Protein AF-A0A1V5R911-F1 (afdb_monomer)

pLDDT: mean 70.66, std 22.33, range [28.77, 96.25]

Secondary structure (DSSP, 8-state):
----HHHHHHHHHHHHHHTS-EEEE---------GGG--HHHHHHHHHHHHHTT--SSS------SSSS-----SSSHHHHHHHHHHHHHHHHHTT-SSSSSPPEEEEHHHHHHHS-PPPTTT---TTS-PPPP--PPPPTT---------TTTT---------SSSS--------PPPPPPP--------------------PPP------

Solvent-accessible surface area (backbone atoms only — not comparable to full-atom values): 15111 Å² total; per-residue (Å²): 132,94,63,55,74,68,58,47,53,48,53,51,54,51,51,61,47,67,75,41,67,68,42,87,39,77,92,83,86,83,92,84,68,60,82,90,77,57,58,62,65,64,58,52,51,52,51,52,54,60,46,47,72,63,45,47,94,86,59,72,60,67,72,86,64,77,79,76,73,49,63,78,62,77,90,71,67,36,66,60,54,28,49,53,45,49,50,53,50,51,51,39,56,76,66,65,45,71,76,61,74,64,81,60,44,80,38,32,60,65,61,46,45,68,75,65,57,83,76,63,72,89,77,65,82,59,92,88,58,88,74,80,83,78,82,79,72,73,78,66,87,84,62,83,80,75,78,72,76,76,67,86,70,82,80,77,82,78,91,80,87,84,84,85,89,80,82,83,87,79,89,80,92,74,94,78,84,81,86,78,86,79,88,80,84,87,83,86,89,83,86,81,85,82,89,78,83,87,80,85,87,86,81,84,82,84,93,81,77,87,90,129

Sequence (212 aa):
MNLKPREKKQVEAIQEKVSKQVFETKIRFVYVSKKEVMNKPKATWGFIGFMKQFLDVDLNGLKPDMKVTITTAHYLLVDWRKSERKTKLMYAYKGRSGTRGRKRFMLNTEELATLWHVPIEAVVRTPLIQKSPGRKSEPPMSLPLTEEVIDEGLFGATSERGEDIFSNIADENGTSEQPAVADIQDSASQAIDFDLKDEKKKGEPPANLPFI

Mean predicted aligned error: 18.81 Å

Structure (mmCIF, N/CA/C/O backbone):
data_AF-A0A1V5R911-F1
#
_entry.id   AF-A0A1V5R911-F1
#
loop_
_atom_site.group_PDB
_atom_site.id
_atom_site.type_symbol
_atom_site.label_atom_id
_atom_site.label_alt_id
_atom_site.label_comp_id
_atom_site.label_asym_id
_atom_site.label_entity_id
_atom_site.label_seq_id
_atom_site.pdbx_PDB_ins_code
_atom_site.Cartn_x
_atom_site.Cartn_y
_atom_site.Cartn_z
_atom_site.occupancy
_atom_site.B_iso_or_equiv
_atom_site.auth_seq_id
_atom_site.auth_comp_id
_atom_site.auth_asym_id
_atom_site.auth_atom_id
_atom_site.pdbx_PDB_model_num
ATOM 1 N N . MET A 1 1 ? -13.934 6.521 33.552 1.00 54.47 1 MET A N 1
ATOM 2 C CA . MET A 1 1 ? -12.717 7.114 32.951 1.00 54.47 1 MET A CA 1
ATOM 3 C C . MET A 1 1 ? -13.138 8.304 32.100 1.00 54.47 1 MET A C 1
ATOM 5 O O . MET A 1 1 ? -13.945 8.108 31.202 1.00 54.47 1 MET A O 1
ATOM 9 N N . ASN A 1 2 ? -12.643 9.514 32.382 1.00 81.81 2 ASN A N 1
ATOM 10 C CA . ASN A 1 2 ? -12.873 10.688 31.529 1.00 81.81 2 ASN A CA 1
ATOM 11 C C . ASN A 1 2 ? -11.842 10.690 30.394 1.00 81.81 2 ASN A C 1
ATOM 13 O O . ASN A 1 2 ? -10.757 11.245 30.540 1.00 81.81 2 ASN A O 1
ATOM 17 N N . LEU A 1 3 ? -12.162 10.004 29.298 1.00 88.62 3 LEU A N 1
ATOM 18 C CA . LEU A 1 3 ? -11.358 10.020 28.074 1.00 88.62 3 LEU A CA 1
ATOM 19 C C . LEU A 1 3 ? -11.728 11.240 27.229 1.00 88.62 3 LEU A C 1
ATOM 21 O O . LEU A 1 3 ? -12.899 11.630 27.181 1.00 88.62 3 LEU A O 1
ATOM 25 N N . LYS A 1 4 ? -10.755 11.816 26.516 1.00 92.94 4 LYS A N 1
ATOM 26 C CA . LYS A 1 4 ? -11.067 12.842 25.509 1.00 92.94 4 LYS A CA 1
ATOM 27 C C . LYS A 1 4 ? -11.942 12.221 24.409 1.00 92.94 4 LYS A C 1
ATOM 29 O O . LYS A 1 4 ? -11.750 11.046 24.090 1.00 92.94 4 LYS A O 1
ATOM 34 N N . PRO A 1 5 ? -12.836 12.988 23.756 1.00 92.38 5 PRO A N 1
ATOM 35 C CA . PRO A 1 5 ? -13.700 12.454 22.697 1.00 92.38 5 PRO A CA 1
ATOM 36 C C . PRO A 1 5 ? -12.934 11.697 21.600 1.00 92.38 5 PRO A C 1
ATOM 38 O O . PRO A 1 5 ? -13.369 10.643 21.146 1.00 92.38 5 PRO A O 1
ATOM 41 N N . ARG A 1 6 ? -11.740 12.188 21.238 1.00 91.06 6 ARG A N 1
ATOM 42 C CA . ARG A 1 6 ? -10.844 11.550 20.262 1.00 91.06 6 ARG A CA 1
ATOM 43 C C . ARG A 1 6 ? -10.334 10.183 20.721 1.00 91.06 6 ARG A C 1
ATOM 45 O O . ARG A 1 6 ? -10.369 9.224 19.960 1.00 91.06 6 ARG A O 1
ATOM 52 N N . GLU A 1 7 ? -9.877 10.095 21.965 1.00 92.44 7 GLU A N 1
ATOM 53 C CA . GLU A 1 7 ? -9.353 8.855 22.548 1.00 92.44 7 GLU A CA 1
ATOM 54 C C . GLU A 1 7 ? -10.472 7.821 22.699 1.00 92.44 7 GLU A C 1
ATOM 56 O O . GLU A 1 7 ? -10.265 6.648 22.404 1.00 92.44 7 GLU A O 1
ATOM 61 N N . LYS A 1 8 ? -11.683 8.260 23.069 1.00 93.88 8 LYS A N 1
ATOM 62 C CA . LYS A 1 8 ? -12.865 7.392 23.128 1.00 93.88 8 LYS A CA 1
ATOM 63 C C . LYS A 1 8 ? -13.154 6.746 21.767 1.00 93.88 8 LYS A C 1
ATOM 65 O O . LYS A 1 8 ? -13.257 5.526 21.699 1.00 93.88 8 LYS A O 1
ATOM 70 N N . LYS A 1 9 ? -13.196 7.546 20.693 1.00 92.12 9 LYS A N 1
ATOM 71 C CA . LYS A 1 9 ? -13.421 7.056 19.321 1.00 92.12 9 LYS A CA 1
ATOM 72 C C . LYS A 1 9 ? -12.332 6.076 18.866 1.00 92.12 9 LYS A C 1
ATOM 74 O O . LYS A 1 9 ? -12.628 5.079 18.217 1.00 92.12 9 LYS A O 1
ATOM 79 N N . GLN A 1 10 ? -11.071 6.333 19.223 1.00 93.94 10 GLN A N 1
ATOM 80 C CA . GLN A 1 10 ? -9.965 5.423 18.906 1.00 93.94 10 GLN A CA 1
ATOM 81 C C . GLN A 1 10 ? -10.101 4.078 19.627 1.00 93.94 10 GLN A C 1
ATOM 83 O O . GLN A 1 10 ? -9.892 3.035 19.014 1.00 93.94 10 GLN A O 1
ATOM 88 N N . VAL A 1 11 ? -10.459 4.091 20.914 1.00 94.25 11 VAL A N 1
ATOM 89 C CA . VAL A 1 11 ? -10.650 2.863 21.700 1.00 94.25 11 VAL A CA 1
ATOM 90 C C . VAL A 1 11 ? -11.823 2.045 21.161 1.00 94.25 11 VAL A C 1
ATOM 92 O O . VAL A 1 11 ? -11.683 0.835 21.000 1.00 94.25 11 VAL A O 1
ATOM 95 N N . GLU A 1 12 ? -12.934 2.697 20.826 1.00 94.12 12 GLU A N 1
ATOM 96 C CA . GLU A 1 12 ? -14.109 2.065 20.217 1.00 94.12 12 GLU A CA 1
ATOM 97 C C . GLU A 1 12 ? -13.759 1.396 18.878 1.00 94.12 12 GLU A C 1
ATOM 99 O O . GLU A 1 12 ? -13.973 0.197 18.711 1.00 94.12 12 GLU A O 1
ATOM 104 N N . ALA A 1 13 ? -13.074 2.109 17.977 1.00 93.06 13 ALA A N 1
ATOM 105 C CA . ALA A 1 13 ? -12.636 1.553 16.694 1.00 93.06 13 ALA A CA 1
ATOM 106 C C . ALA A 1 13 ? -11.659 0.369 16.851 1.00 93.06 13 ALA A C 1
ATOM 108 O O . ALA A 1 13 ? -11.691 -0.589 16.075 1.00 93.06 13 ALA A O 1
ATOM 109 N N . ILE A 1 14 ? -10.779 0.402 17.861 1.00 93.56 14 ILE A N 1
ATOM 110 C CA . ILE A 1 14 ? -9.885 -0.725 18.167 1.00 93.56 14 ILE A CA 1
ATOM 111 C C . ILE A 1 14 ? -10.693 -1.929 18.661 1.00 93.56 14 ILE A C 1
ATOM 113 O O . ILE A 1 14 ? -10.424 -3.050 18.225 1.00 93.56 14 ILE A O 1
ATOM 117 N N . GLN A 1 15 ? -11.683 -1.719 19.533 1.00 94.69 15 GLN A N 1
ATOM 118 C CA . GLN A 1 15 ? -12.552 -2.790 20.027 1.00 94.69 15 GLN A CA 1
ATOM 119 C C . GLN A 1 15 ? -13.342 -3.442 18.886 1.00 94.69 15 GLN A C 1
ATOM 121 O O . GLN A 1 15 ? -13.340 -4.669 18.772 1.00 94.69 15 GLN A O 1
ATOM 126 N N . GLU A 1 16 ? -13.922 -2.647 17.987 1.00 93.38 16 GLU A N 1
ATOM 127 C CA . GLU A 1 16 ? -14.625 -3.148 16.798 1.00 93.38 16 GLU A CA 1
ATOM 128 C C . GLU A 1 16 ? -13.710 -3.884 15.814 1.00 93.38 16 GLU A C 1
ATOM 130 O O . GLU A 1 16 ? -14.135 -4.812 15.123 1.00 93.38 16 GLU A O 1
ATOM 135 N N . LYS A 1 17 ? -12.441 -3.478 15.715 1.00 92.94 17 LYS A N 1
ATOM 136 C CA . LYS A 1 17 ? -11.470 -4.174 14.869 1.00 92.94 17 LYS A CA 1
ATOM 137 C C . LYS A 1 17 ? -11.106 -5.543 15.438 1.00 92.94 17 LYS A C 1
ATOM 139 O O . LYS A 1 17 ? -10.984 -6.495 14.669 1.00 92.94 17 LYS A O 1
ATOM 144 N N . VAL A 1 18 ? -10.905 -5.627 16.754 1.00 94.00 18 VAL A N 1
ATOM 145 C CA . VAL A 1 18 ? -10.500 -6.859 17.452 1.00 94.00 18 VAL A CA 1
ATOM 146 C C . VAL A 1 18 ? -11.654 -7.859 17.562 1.00 94.00 18 VAL A C 1
ATOM 148 O O . VAL A 1 18 ? -11.398 -9.060 17.584 1.00 94.00 18 VAL A O 1
ATOM 151 N N . SER A 1 19 ? -12.910 -7.400 17.585 1.00 96.25 19 SER A N 1
ATOM 152 C CA . SER A 1 19 ? -14.083 -8.285 17.650 1.00 96.25 19 SER A CA 1
ATOM 153 C C . SER A 1 19 ? -14.326 -9.096 16.370 1.00 96.25 19 SER A C 1
ATOM 155 O O . SER A 1 19 ? -15.041 -10.096 16.401 1.00 96.25 19 SER A O 1
ATOM 157 N N . LYS A 1 20 ? -13.730 -8.689 15.243 1.00 94.75 20 LYS A N 1
ATOM 158 C CA . LYS A 1 20 ? -13.890 -9.326 13.928 1.00 94.75 20 LYS A CA 1
ATOM 159 C C . LYS A 1 20 ? -12.742 -10.291 13.638 1.00 94.75 20 LYS A C 1
ATOM 161 O O . LYS A 1 20 ? -11.634 -10.134 14.140 1.00 94.75 20 LYS A O 1
ATOM 166 N N . GLN A 1 21 ? -12.978 -11.256 12.748 1.00 94.94 21 GLN A N 1
ATOM 167 C CA . GLN A 1 21 ? -11.934 -12.188 12.320 1.00 94.94 21 GLN A CA 1
ATOM 168 C C . GLN A 1 21 ? -10.787 -11.443 11.623 1.00 94.94 21 GLN A C 1
ATOM 170 O O . GLN A 1 21 ? -11.007 -10.668 10.682 1.00 94.94 21 GLN A O 1
ATOM 175 N N . VAL A 1 22 ? -9.564 -11.717 12.083 1.00 94.38 22 VAL A N 1
ATOM 176 C CA . VAL A 1 22 ? -8.326 -11.090 11.614 1.00 94.38 22 VAL A CA 1
ATOM 177 C C . VAL A 1 22 ? -7.494 -12.076 10.799 1.00 94.38 22 VAL A C 1
ATOM 179 O O . VAL A 1 22 ? -7.276 -13.216 11.203 1.00 94.38 22 VAL A O 1
ATOM 182 N N . PHE A 1 23 ? -6.953 -11.602 9.678 1.00 93.00 23 PHE A N 1
ATOM 183 C CA . PHE A 1 23 ? -6.074 -12.361 8.798 1.00 93.00 23 PHE A CA 1
ATOM 184 C C . PHE A 1 23 ? -4.675 -11.749 8.725 1.00 93.00 23 PHE A C 1
ATOM 186 O O . PHE A 1 23 ? -4.490 -10.531 8.613 1.00 93.00 23 PHE A O 1
ATOM 193 N N . GLU A 1 24 ? -3.663 -12.617 8.721 1.00 93.25 24 GLU A N 1
ATOM 194 C CA . GLU A 1 24 ? -2.273 -12.219 8.525 1.00 93.25 24 GLU A CA 1
ATOM 195 C C . GLU A 1 24 ? -2.016 -11.904 7.038 1.00 93.25 24 GLU A C 1
ATOM 197 O O . GLU A 1 24 ? -1.843 -12.791 6.200 1.00 93.25 24 GLU A O 1
ATOM 202 N N . THR A 1 25 ? -1.965 -10.615 6.702 1.00 90.88 25 THR A N 1
ATOM 203 C CA . THR A 1 25 ? -1.962 -10.122 5.320 1.00 90.88 25 THR A CA 1
ATOM 204 C C . THR A 1 25 ? -0.646 -9.431 4.947 1.00 90.88 25 THR A C 1
ATOM 206 O O . THR A 1 25 ? 0.071 -8.858 5.772 1.00 90.88 25 THR A O 1
ATOM 209 N N . LYS A 1 26 ? -0.288 -9.494 3.659 1.00 90.62 26 LYS A N 1
ATOM 210 C CA . LYS A 1 26 ? 0.833 -8.750 3.067 1.00 90.62 26 LYS A CA 1
ATOM 211 C C . LYS A 1 26 ? 0.470 -8.274 1.668 1.00 90.62 26 LYS A C 1
ATOM 213 O O . LYS A 1 26 ? 0.350 -9.080 0.745 1.00 90.62 26 LYS A O 1
ATOM 218 N N . ILE A 1 27 ? 0.391 -6.957 1.514 1.00 89.81 27 ILE A N 1
ATOM 219 C CA . ILE A 1 27 ? 0.185 -6.291 0.226 1.00 89.81 27 ILE A CA 1
ATOM 220 C C . ILE A 1 27 ? 1.524 -6.237 -0.514 1.00 89.81 27 ILE A C 1
ATOM 222 O O . ILE A 1 27 ? 2.546 -5.843 0.054 1.00 89.81 27 ILE A O 1
ATOM 226 N N . ARG A 1 28 ? 1.536 -6.669 -1.778 1.00 88.88 28 ARG A N 1
ATOM 227 C CA . ARG A 1 28 ? 2.731 -6.684 -2.633 1.00 88.88 28 ARG A CA 1
ATOM 228 C C . ARG A 1 28 ? 2.405 -6.012 -3.959 1.00 88.88 28 ARG A C 1
ATOM 230 O O . ARG A 1 28 ? 1.426 -6.377 -4.59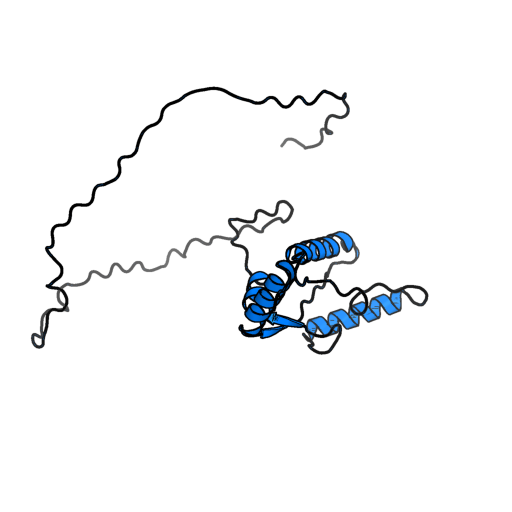8 1.00 88.88 28 ARG A O 1
ATOM 237 N N . PHE A 1 29 ? 3.264 -5.096 -4.386 1.00 88.56 29 PHE A N 1
ATOM 238 C CA . PHE A 1 29 ? 3.145 -4.396 -5.659 1.00 88.56 29 PHE A CA 1
ATOM 239 C C . PHE A 1 29 ? 4.463 -4.515 -6.422 1.00 88.56 29 PHE A C 1
ATOM 241 O O . PHE A 1 29 ? 5.525 -4.198 -5.885 1.00 88.56 29 PHE A O 1
ATOM 248 N N . VAL A 1 30 ? 4.398 -5.003 -7.660 1.00 89.69 30 VAL A N 1
ATOM 249 C CA . VAL A 1 30 ? 5.555 -5.124 -8.550 1.00 89.69 30 VAL A CA 1
ATOM 250 C C . VAL A 1 30 ? 5.159 -4.577 -9.911 1.00 89.69 30 VAL A C 1
ATOM 252 O O . VAL A 1 30 ? 4.235 -5.077 -10.543 1.00 89.69 30 VAL A O 1
ATOM 255 N N . TYR A 1 31 ? 5.884 -3.560 -10.368 1.00 90.25 31 TYR A N 1
ATOM 256 C CA . TYR A 1 31 ? 5.728 -3.014 -11.709 1.00 90.25 31 TYR A CA 1
ATOM 257 C C . TYR A 1 31 ? 6.737 -3.673 -12.654 1.00 90.25 31 TYR A C 1
ATOM 259 O O . TYR A 1 31 ? 7.950 -3.543 -12.466 1.00 90.25 31 TYR A O 1
ATOM 267 N N . VAL A 1 32 ? 6.230 -4.387 -13.660 1.00 90.69 32 VAL A N 1
ATOM 268 C CA . VAL A 1 32 ? 7.032 -5.088 -14.670 1.00 90.69 32 VAL A CA 1
ATOM 269 C C . VAL A 1 32 ? 6.736 -4.481 -16.034 1.00 90.69 32 VAL A C 1
ATOM 271 O O . VAL A 1 32 ? 5.584 -4.376 -16.437 1.00 90.69 32 VAL A O 1
ATOM 274 N N . SER A 1 33 ? 7.779 -4.065 -16.743 1.00 90.44 33 SER A N 1
ATOM 275 C CA . SER A 1 33 ? 7.682 -3.522 -18.100 1.00 90.44 33 SER A CA 1
ATOM 276 C C . SER A 1 33 ? 8.985 -3.756 -18.863 1.00 90.44 33 SER A C 1
ATOM 278 O O . SER A 1 33 ? 10.034 -4.025 -18.264 1.00 90.44 33 SER A O 1
ATOM 280 N N . LYS A 1 34 ? 8.922 -3.660 -20.198 1.00 91.62 34 LYS A N 1
ATOM 281 C CA . LYS A 1 34 ? 10.121 -3.592 -21.043 1.00 91.62 34 LYS A CA 1
ATOM 282 C C . LYS A 1 34 ? 10.940 -2.362 -20.648 1.00 91.62 34 LYS A C 1
ATOM 284 O O . LYS A 1 34 ? 10.370 -1.318 -20.337 1.00 91.62 34 LYS A O 1
ATOM 289 N N . LYS A 1 35 ? 12.272 -2.476 -20.673 1.00 87.38 35 LYS A N 1
ATOM 290 C CA . LYS A 1 3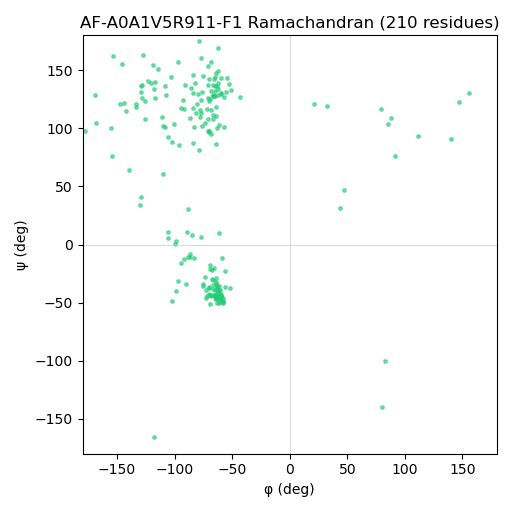5 ? 13.180 -1.410 -20.205 1.00 87.38 35 LYS A CA 1
ATOM 291 C C . LYS A 1 35 ? 12.949 -0.077 -20.929 1.00 87.38 35 LYS A C 1
ATOM 293 O O . LYS A 1 35 ? 13.023 0.957 -20.279 1.00 87.38 35 LYS A O 1
ATOM 298 N N . GLU A 1 36 ? 12.626 -0.130 -22.218 1.00 91.19 36 GLU A N 1
ATOM 299 C CA . GLU A 1 36 ? 12.405 1.027 -23.099 1.00 91.19 36 GLU A CA 1
ATOM 300 C C . GLU A 1 36 ? 11.160 1.847 -22.733 1.00 91.19 36 GLU A C 1
ATOM 302 O O . GLU A 1 36 ? 11.174 3.067 -22.830 1.00 91.19 36 GLU A O 1
ATOM 307 N N . VAL A 1 37 ? 10.096 1.194 -22.255 1.00 91.25 37 VAL A N 1
ATOM 308 C CA . VAL A 1 37 ? 8.784 1.826 -21.991 1.00 91.25 37 VAL A CA 1
ATOM 309 C C . VAL A 1 37 ? 8.546 2.026 -20.483 1.00 91.25 37 VAL A C 1
ATOM 311 O O . VAL A 1 37 ? 7.470 2.413 -20.030 1.00 91.25 37 VAL A O 1
ATOM 314 N N . MET A 1 38 ? 9.547 1.737 -19.651 1.00 88.00 38 MET A N 1
ATOM 315 C CA . MET A 1 38 ? 9.383 1.686 -18.201 1.00 88.00 38 MET A CA 1
ATOM 316 C C . MET A 1 38 ? 9.247 3.085 -17.582 1.00 88.00 38 MET A C 1
ATOM 318 O O . MET A 1 38 ? 10.241 3.765 -17.323 1.00 88.00 38 MET A O 1
ATOM 322 N N . ASN A 1 39 ? 8.025 3.459 -17.195 1.00 88.38 39 ASN A N 1
ATOM 323 C CA . ASN A 1 39 ? 7.759 4.671 -16.416 1.00 88.38 39 ASN A CA 1
ATOM 324 C C . ASN A 1 39 ? 7.519 4.335 -14.931 1.00 88.38 39 ASN A C 1
ATOM 326 O O . ASN A 1 39 ? 6.392 4.110 -14.485 1.00 88.38 39 ASN A O 1
ATOM 330 N N . LYS A 1 40 ? 8.607 4.285 -14.148 1.00 84.69 40 LYS A N 1
ATOM 331 C CA . LYS A 1 40 ? 8.545 3.936 -12.713 1.00 84.69 40 LYS A CA 1
ATOM 332 C C . LYS A 1 40 ? 7.783 4.961 -11.868 1.00 84.69 40 LYS A C 1
ATOM 334 O O . LYS A 1 40 ? 6.991 4.515 -11.035 1.00 84.69 40 LYS A O 1
ATOM 339 N N . PRO A 1 41 ? 8.002 6.286 -12.023 1.00 86.31 41 PRO A N 1
ATOM 340 C CA . PRO A 1 41 ? 7.299 7.274 -11.213 1.00 86.31 41 PRO A CA 1
ATOM 341 C C . PRO A 1 41 ? 5.785 7.187 -11.399 1.00 86.31 41 PRO A C 1
ATOM 343 O O . PRO A 1 41 ? 5.071 7.120 -10.406 1.00 86.31 41 PRO A O 1
ATOM 346 N N . LYS A 1 42 ? 5.297 7.082 -12.642 1.00 86.12 42 LYS A N 1
ATOM 347 C CA . LYS A 1 42 ? 3.856 7.016 -12.926 1.00 86.12 42 LYS A CA 1
ATOM 348 C C . LYS A 1 42 ? 3.180 5.842 -12.211 1.00 86.12 42 LYS A C 1
ATOM 350 O O . LYS A 1 42 ? 2.181 6.036 -11.527 1.00 86.12 42 LYS A O 1
ATOM 355 N N . ALA A 1 43 ? 3.750 4.641 -12.319 1.00 87.06 43 ALA A N 1
ATOM 356 C CA . ALA A 1 43 ? 3.183 3.451 -11.687 1.00 87.06 43 ALA A CA 1
ATOM 357 C C . ALA A 1 43 ? 3.289 3.492 -10.152 1.00 87.06 43 ALA A C 1
ATOM 359 O O . ALA A 1 43 ? 2.338 3.164 -9.447 1.00 87.06 43 ALA A O 1
ATOM 360 N N . THR A 1 44 ? 4.443 3.914 -9.627 1.00 86.44 44 THR A N 1
ATOM 361 C CA . THR A 1 44 ? 4.709 3.883 -8.181 1.00 86.44 44 THR A CA 1
ATOM 362 C C . THR A 1 44 ? 3.918 4.963 -7.447 1.00 86.44 44 THR A C 1
ATOM 364 O O . THR A 1 44 ? 3.278 4.668 -6.441 1.00 86.44 44 THR A O 1
ATOM 367 N N . TRP A 1 45 ? 3.912 6.200 -7.952 1.00 88.06 45 TRP A N 1
ATOM 368 C CA . TRP A 1 45 ? 3.174 7.301 -7.330 1.00 88.06 45 TRP A CA 1
ATOM 369 C C . TRP A 1 45 ? 1.664 7.131 -7.461 1.00 88.06 45 TRP A C 1
ATOM 371 O O . TRP A 1 45 ? 0.960 7.411 -6.495 1.00 88.06 45 TRP A O 1
ATOM 381 N N . GLY A 1 46 ? 1.178 6.599 -8.589 1.00 87.31 46 GLY A N 1
ATOM 382 C CA . GLY A 1 46 ? -0.238 6.262 -8.749 1.00 87.31 46 GLY A CA 1
ATOM 383 C C . GLY A 1 46 ? -0.701 5.237 -7.713 1.00 87.31 46 GLY A C 1
ATOM 384 O O . GLY A 1 46 ? -1.693 5.459 -7.023 1.00 87.31 46 GLY A O 1
ATOM 385 N N . PHE A 1 47 ? 0.067 4.160 -7.520 1.00 88.00 47 PHE A N 1
ATOM 386 C CA . PHE A 1 47 ? -0.251 3.151 -6.508 1.00 88.00 47 PHE A CA 1
ATOM 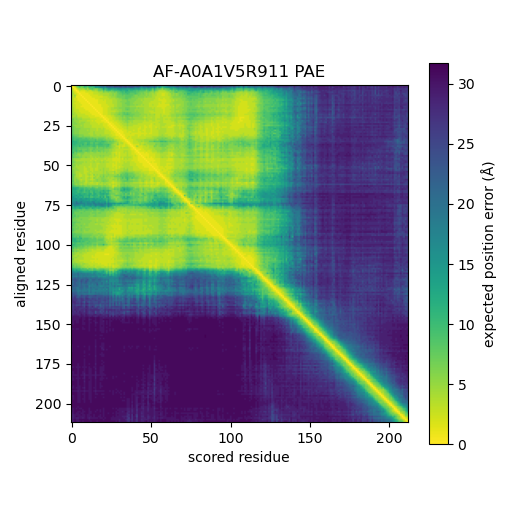387 C C . PHE A 1 47 ? -0.170 3.704 -5.077 1.00 88.00 47 PHE A C 1
ATOM 389 O O . PHE A 1 47 ? -1.061 3.461 -4.269 1.00 88.00 47 PHE A O 1
ATOM 396 N N . ILE A 1 48 ? 0.870 4.478 -4.748 1.00 89.38 48 ILE A N 1
ATOM 397 C CA . ILE A 1 48 ? 0.996 5.093 -3.416 1.00 89.38 48 ILE A CA 1
ATOM 398 C C . ILE A 1 48 ? -0.155 6.074 -3.154 1.00 89.38 48 ILE A C 1
ATOM 400 O O . ILE A 1 48 ? -0.660 6.113 -2.035 1.00 89.38 48 ILE A O 1
ATOM 404 N N . GLY A 1 49 ? -0.575 6.847 -4.159 1.00 89.25 49 GLY A N 1
ATOM 405 C CA . GLY A 1 49 ? -1.724 7.749 -4.069 1.00 89.25 49 GLY A CA 1
ATOM 406 C C . GLY A 1 49 ? -3.021 6.999 -3.777 1.00 89.25 49 GLY A C 1
ATOM 407 O O . GLY A 1 49 ? -3.719 7.352 -2.833 1.00 89.25 49 GLY A O 1
ATOM 408 N N . PHE A 1 50 ? -3.277 5.906 -4.501 1.00 87.12 50 PHE A N 1
ATOM 409 C CA . PHE A 1 50 ? -4.412 5.021 -4.231 1.00 87.12 50 PHE A CA 1
ATOM 410 C C . PHE A 1 50 ? -4.375 4.470 -2.800 1.00 87.12 50 PHE A C 1
ATOM 412 O O . PHE A 1 50 ? -5.349 4.580 -2.069 1.00 87.12 50 PHE A O 1
ATOM 419 N N . MET A 1 51 ? -3.234 3.949 -2.339 1.00 89.56 51 MET A N 1
ATOM 420 C CA . MET A 1 51 ? -3.131 3.410 -0.976 1.00 89.56 51 MET A CA 1
ATOM 421 C C . MET A 1 51 ? -3.335 4.475 0.113 1.00 89.56 51 MET A C 1
ATOM 423 O O . MET A 1 51 ? -3.802 4.148 1.203 1.00 89.56 51 MET A O 1
ATOM 427 N N . LYS A 1 52 ? -2.999 5.742 -0.165 1.00 89.19 52 LYS A N 1
ATOM 428 C CA . LYS A 1 52 ? -3.196 6.858 0.772 1.00 89.19 52 LYS A CA 1
ATOM 429 C C . LYS A 1 52 ? -4.664 7.214 0.999 1.00 89.19 52 LYS A C 1
ATOM 431 O O . LYS A 1 52 ? -4.945 7.812 2.028 1.00 89.19 52 LYS A O 1
ATOM 436 N N . GLN A 1 53 ? -5.582 6.852 0.102 1.00 87.25 53 GLN A N 1
ATOM 437 C CA . GLN A 1 53 ? -7.009 7.149 0.286 1.00 87.25 53 GLN A CA 1
ATOM 438 C C . GLN A 1 53 ? -7.624 6.391 1.476 1.00 87.25 53 GLN A C 1
ATOM 440 O O . GLN A 1 53 ? -8.643 6.802 2.009 1.00 87.25 53 GLN A O 1
ATOM 445 N N . PHE A 1 54 ? -6.983 5.301 1.912 1.00 87.75 54 PHE A N 1
ATOM 446 C CA . PHE A 1 54 ? -7.387 4.513 3.079 1.00 87.75 54 PHE A CA 1
ATOM 447 C C . PHE A 1 54 ? -6.760 5.018 4.388 1.00 87.75 54 PHE A C 1
ATOM 449 O O . PHE A 1 54 ? -6.771 4.310 5.392 1.00 87.75 54 PHE A O 1
ATOM 456 N N . LEU A 1 55 ? -6.128 6.196 4.375 1.00 90.00 55 LEU A N 1
ATOM 457 C CA . LEU A 1 55 ? -5.620 6.839 5.580 1.00 90.00 55 LEU A CA 1
ATOM 458 C C . LEU A 1 55 ? -6.755 7.620 6.241 1.00 90.00 55 LEU A C 1
ATOM 460 O O . LEU A 1 55 ? -7.230 8.606 5.686 1.00 90.00 55 LEU A O 1
ATOM 464 N N . ASP A 1 56 ? -7.104 7.231 7.459 1.00 88.00 56 ASP A N 1
ATOM 465 C CA . ASP A 1 56 ? -7.840 8.099 8.371 1.00 88.00 56 ASP A CA 1
ATOM 466 C C . ASP A 1 56 ? -6.824 8.893 9.215 1.00 88.00 56 ASP A C 1
ATOM 468 O O . ASP A 1 56 ? -5.803 8.356 9.650 1.00 88.00 56 ASP A O 1
ATOM 472 N N . VAL A 1 57 ? -7.074 10.190 9.410 1.00 87.75 57 VAL A N 1
ATOM 473 C CA . VAL A 1 57 ? -6.202 11.101 10.171 1.00 87.75 57 VAL A CA 1
ATOM 474 C C . VAL A 1 57 ? -6.164 10.727 11.655 1.00 87.75 57 VAL A C 1
ATOM 476 O O . VAL A 1 57 ? -5.142 10.932 12.318 1.00 87.75 57 VAL A O 1
ATOM 479 N N . ASP A 1 58 ? -7.256 10.169 12.176 1.00 89.56 58 ASP A N 1
ATOM 480 C CA . ASP A 1 58 ? -7.375 9.794 13.583 1.00 89.56 58 ASP A CA 1
ATOM 481 C C . ASP A 1 58 ? -7.015 8.334 13.868 1.00 89.56 58 ASP A C 1
ATOM 483 O O . ASP A 1 58 ? -6.760 7.996 15.028 1.00 89.56 58 ASP A O 1
ATOM 487 N N . LEU A 1 59 ? -6.959 7.481 12.839 1.00 89.38 59 LEU A N 1
ATOM 488 C CA . LEU A 1 59 ? -6.675 6.048 12.962 1.00 89.38 59 LEU A CA 1
ATOM 489 C C . LEU A 1 59 ? -5.383 5.651 12.225 1.00 89.38 59 LEU A C 1
ATOM 491 O O . LEU A 1 59 ? -4.510 6.463 11.918 1.00 89.38 59 LEU A O 1
ATOM 495 N N . ASN A 1 60 ? -5.199 4.345 12.027 1.00 88.06 60 ASN A N 1
ATOM 496 C CA . ASN A 1 60 ? -4.034 3.804 11.342 1.00 88.06 60 ASN A CA 1
ATOM 497 C C . ASN A 1 60 ? -4.146 3.993 9.819 1.00 88.06 60 ASN A C 1
ATOM 499 O O . ASN A 1 60 ? -5.233 4.142 9.271 1.00 88.06 60 ASN A O 1
ATOM 503 N N . GLY A 1 61 ? -3.012 3.921 9.123 1.00 88.31 61 GLY A N 1
ATOM 504 C CA . GLY A 1 61 ? -2.973 4.021 7.670 1.00 88.31 61 GLY A CA 1
ATOM 505 C C . GLY A 1 61 ? -1.897 3.163 7.033 1.00 88.31 61 GLY A C 1
ATOM 506 O O . GLY A 1 61 ? -0.861 2.842 7.626 1.00 88.31 61 GLY A O 1
ATOM 507 N N . LEU A 1 62 ? -2.135 2.812 5.774 1.00 89.00 62 LEU A N 1
ATOM 508 C CA . LEU A 1 62 ? -1.230 1.978 4.999 1.00 89.00 62 LEU A CA 1
ATOM 509 C C . LEU A 1 62 ? -0.084 2.826 4.446 1.00 89.00 62 LEU A C 1
ATOM 511 O O . LEU A 1 62 ? -0.284 3.785 3.702 1.00 89.00 62 LEU A O 1
ATOM 515 N N . LYS A 1 63 ? 1.148 2.455 4.807 1.00 87.50 63 LYS A N 1
ATOM 516 C CA . LYS A 1 63 ? 2.365 3.124 4.336 1.00 87.50 63 LYS A CA 1
ATOM 517 C C . LYS A 1 63 ? 3.236 2.152 3.543 1.00 87.50 63 LYS A C 1
ATOM 519 O O . LYS A 1 63 ? 3.474 1.033 4.005 1.00 87.50 63 LYS A O 1
ATOM 524 N N . PRO A 1 64 ? 3.748 2.563 2.372 1.00 86.12 64 PRO A N 1
ATOM 525 C CA . PRO A 1 64 ? 4.699 1.754 1.625 1.00 86.12 64 PRO A CA 1
ATOM 526 C C . PRO A 1 64 ? 6.019 1.622 2.397 1.00 86.12 64 PRO A C 1
ATOM 528 O O . PRO A 1 64 ? 6.492 2.562 3.039 1.00 86.12 64 PRO A O 1
ATOM 531 N N . ASP A 1 65 ? 6.636 0.445 2.320 1.00 83.25 65 ASP A N 1
ATOM 532 C CA . ASP A 1 65 ? 7.924 0.192 2.959 1.00 83.25 65 ASP A CA 1
ATOM 533 C C . ASP A 1 65 ? 9.074 0.804 2.147 1.00 83.25 65 ASP A C 1
ATOM 535 O O . ASP A 1 65 ? 9.437 0.317 1.076 1.00 83.25 65 ASP A O 1
ATOM 539 N N . MET A 1 66 ? 9.668 1.861 2.699 1.00 76.94 66 MET A N 1
ATOM 540 C CA . MET A 1 66 ? 10.790 2.585 2.096 1.00 76.94 66 MET A CA 1
ATOM 541 C C . MET A 1 66 ? 12.160 1.991 2.441 1.00 76.94 66 MET A C 1
ATOM 543 O O . MET A 1 66 ? 13.154 2.405 1.853 1.00 76.94 66 MET A O 1
ATOM 547 N N . LYS A 1 67 ? 12.251 1.054 3.396 1.00 75.06 67 LYS A N 1
ATOM 548 C CA . LYS A 1 67 ? 13.546 0.601 3.935 1.00 75.06 67 LYS A CA 1
ATOM 549 C C . LYS A 1 67 ? 13.988 -0.744 3.370 1.00 75.06 67 LYS A C 1
ATOM 551 O O . LYS A 1 67 ? 15.136 -0.875 2.958 1.00 75.06 67 LYS A O 1
ATOM 556 N N . VAL A 1 68 ? 13.104 -1.743 3.357 1.00 74.31 68 VAL A N 1
ATOM 557 C CA . VAL A 1 68 ? 13.490 -3.128 3.014 1.00 74.31 68 VAL A CA 1
ATOM 558 C C . VAL A 1 68 ? 13.151 -3.464 1.565 1.00 74.31 68 VAL A C 1
ATOM 560 O O . VAL A 1 68 ? 13.930 -4.119 0.875 1.00 74.31 68 VAL A O 1
ATOM 563 N N . THR A 1 69 ? 11.995 -3.006 1.091 1.00 73.62 69 THR A N 1
ATOM 564 C CA . THR A 1 69 ? 11.436 -3.425 -0.205 1.00 73.62 69 THR A CA 1
ATOM 565 C C . THR A 1 69 ? 11.847 -2.504 -1.365 1.00 73.62 69 THR A C 1
ATOM 567 O O . THR A 1 69 ? 11.698 -2.864 -2.535 1.00 73.62 69 THR A O 1
ATOM 570 N N . ILE A 1 70 ? 12.416 -1.327 -1.075 1.00 79.31 70 ILE A N 1
ATOM 571 C CA . ILE A 1 70 ? 12.788 -0.360 -2.109 1.00 79.31 70 ILE A CA 1
ATOM 572 C C . ILE A 1 70 ? 13.990 -0.833 -2.942 1.00 79.31 70 ILE A C 1
ATOM 574 O O . ILE A 1 70 ? 15.009 -1.328 -2.450 1.00 79.31 70 ILE A O 1
ATOM 578 N N . THR A 1 71 ? 13.890 -0.643 -4.255 1.00 77.50 71 THR A N 1
ATOM 579 C CA . THR A 1 71 ? 14.924 -1.053 -5.218 1.00 77.50 71 THR A CA 1
ATOM 580 C C . THR A 1 71 ? 16.044 -0.010 -5.380 1.00 77.50 71 THR A C 1
ATOM 582 O O . THR A 1 71 ? 16.874 -0.129 -6.277 1.00 77.50 71 THR A O 1
ATOM 585 N N . THR A 1 72 ? 16.092 1.039 -4.556 1.00 76.69 72 THR A N 1
ATOM 586 C CA . THR A 1 72 ? 17.110 2.098 -4.652 1.00 76.69 72 THR A CA 1
ATOM 587 C C . THR A 1 72 ? 18.391 1.703 -3.918 1.00 76.69 72 THR A C 1
ATOM 589 O O . THR A 1 72 ? 18.364 1.272 -2.770 1.00 76.69 72 THR A O 1
ATOM 592 N N . ALA A 1 73 ? 19.538 1.841 -4.581 1.00 75.50 73 ALA A N 1
ATOM 593 C CA . ALA A 1 73 ? 20.856 1.633 -3.987 1.00 75.50 73 ALA A CA 1
ATOM 594 C C . ALA A 1 73 ? 21.731 2.858 -4.285 1.00 75.50 73 ALA A C 1
ATOM 596 O O . ALA A 1 73 ? 21.699 3.365 -5.406 1.00 75.50 73 ALA A O 1
ATOM 597 N N . HIS A 1 74 ? 22.491 3.313 -3.288 1.00 76.75 74 HIS A N 1
ATOM 598 C CA . HIS A 1 74 ? 23.390 4.473 -3.361 1.00 76.75 74 HIS A CA 1
ATOM 599 C C . HIS A 1 74 ? 24.836 4.039 -3.096 1.00 76.75 74 HIS A C 1
ATOM 601 O O . HIS A 1 74 ? 25.030 3.048 -2.391 1.00 76.75 74 HIS A O 1
ATOM 607 N N . TYR A 1 75 ? 25.824 4.780 -3.605 1.00 76.38 75 TYR A N 1
ATOM 608 C CA . TYR A 1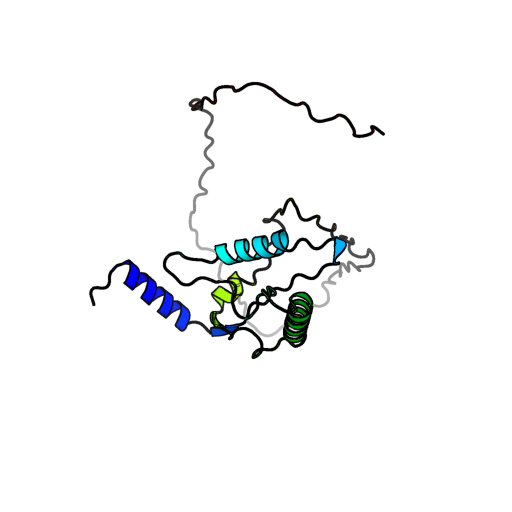 75 ? 27.273 4.576 -3.409 1.00 76.38 75 TYR A CA 1
ATOM 609 C C . TYR A 1 75 ? 27.921 3.535 -4.345 1.00 76.38 75 TYR A C 1
ATOM 611 O O . TYR A 1 75 ? 28.191 3.855 -5.494 1.00 76.38 75 TYR A O 1
ATOM 619 N N . LEU A 1 76 ? 28.175 2.299 -3.904 1.00 74.88 76 LEU A N 1
ATOM 620 C CA . LEU A 1 76 ? 29.043 1.352 -4.633 1.00 74.88 76 LEU A CA 1
ATOM 621 C C . LEU A 1 76 ? 28.270 0.272 -5.399 1.00 74.88 76 LEU A C 1
ATOM 623 O O . LEU A 1 76 ? 27.260 -0.213 -4.901 1.00 74.88 76 LEU A O 1
ATOM 627 N N . LEU A 1 77 ? 28.728 -0.152 -6.583 1.00 80.88 77 LEU A N 1
ATOM 628 C CA . LEU A 1 77 ? 28.125 -1.269 -7.346 1.00 80.88 77 LEU A CA 1
ATOM 629 C C . LEU A 1 77 ? 26.593 -1.168 -7.444 1.00 80.88 77 LEU A C 1
ATOM 631 O O . LEU A 1 77 ? 25.840 -2.098 -7.133 1.00 80.88 77 LEU A O 1
ATOM 635 N N . VAL A 1 78 ? 26.126 0.029 -7.787 1.00 86.62 78 VAL A N 1
ATOM 636 C CA . VAL A 1 78 ? 24.712 0.392 -7.712 1.00 86.62 78 VAL A CA 1
ATOM 637 C C . VAL A 1 78 ? 23.865 -0.499 -8.619 1.00 86.62 78 VAL A C 1
ATOM 639 O O . VAL A 1 78 ? 22.817 -0.975 -8.185 1.00 86.62 78 VAL A O 1
ATOM 642 N N . ASP A 1 79 ? 24.317 -0.778 -9.839 1.00 85.69 79 ASP A N 1
ATOM 643 C CA . ASP A 1 79 ? 23.540 -1.558 -10.806 1.00 85.69 79 ASP A CA 1
ATOM 644 C C . ASP A 1 79 ? 23.470 -3.041 -10.454 1.00 85.69 79 ASP A C 1
ATOM 646 O O . ASP A 1 79 ? 22.390 -3.633 -10.529 1.00 85.69 79 ASP A O 1
ATOM 650 N N . TRP A 1 80 ? 24.572 -3.614 -9.964 1.00 88.25 80 TRP A N 1
ATOM 651 C CA . TRP A 1 80 ? 24.594 -4.987 -9.463 1.00 88.25 80 TRP A CA 1
ATOM 652 C C . TRP A 1 80 ? 23.647 -5.152 -8.266 1.00 88.25 80 TRP A C 1
ATOM 654 O O . TRP A 1 80 ? 22.745 -5.990 -8.307 1.00 88.25 80 TRP A O 1
ATOM 664 N N . ARG A 1 81 ? 23.734 -4.274 -7.254 1.00 88.06 81 ARG A N 1
ATOM 665 C CA . ARG A 1 81 ? 22.835 -4.321 -6.083 1.00 88.06 81 ARG A CA 1
ATOM 666 C C . ARG A 1 81 ? 21.378 -4.053 -6.450 1.00 88.06 81 ARG A C 1
ATOM 668 O O . ARG A 1 81 ? 20.479 -4.694 -5.905 1.00 88.06 81 ARG A O 1
ATOM 675 N N . LYS A 1 82 ? 21.111 -3.122 -7.375 1.00 89.12 82 LYS A N 1
ATOM 676 C CA . LYS A 1 82 ? 19.759 -2.890 -7.913 1.00 89.12 82 LYS A CA 1
ATOM 677 C C . LYS A 1 82 ? 19.227 -4.154 -8.587 1.00 89.12 82 LYS A C 1
ATOM 679 O O . LYS A 1 82 ? 18.066 -4.490 -8.375 1.00 89.12 82 LYS A O 1
ATOM 684 N N . SER A 1 83 ? 20.044 -4.831 -9.392 1.00 89.50 83 SER A N 1
ATOM 685 C CA . SER A 1 83 ? 19.671 -6.076 -10.071 1.00 89.50 83 SER A CA 1
ATOM 686 C C . SER A 1 83 ? 19.364 -7.186 -9.066 1.00 89.50 83 SER A C 1
ATOM 688 O O . SER A 1 83 ? 18.273 -7.751 -9.084 1.00 89.50 83 SER A O 1
ATOM 690 N N . GLU A 1 84 ? 20.256 -7.408 -8.101 1.00 90.44 84 GLU A N 1
ATOM 691 C CA . GLU A 1 84 ? 20.086 -8.425 -7.064 1.00 90.44 84 GLU A CA 1
ATOM 692 C C . GLU A 1 84 ? 18.811 -8.190 -6.234 1.00 90.44 84 GLU A C 1
ATOM 694 O O . GLU A 1 84 ? 18.035 -9.118 -5.996 1.00 90.44 84 GLU A O 1
ATOM 699 N N . ARG A 1 85 ? 18.528 -6.936 -5.851 1.00 88.94 85 ARG A N 1
ATOM 700 C CA . ARG A 1 85 ? 17.291 -6.577 -5.136 1.00 88.94 85 ARG A CA 1
ATOM 701 C C . ARG A 1 85 ? 16.037 -6.826 -5.970 1.00 88.94 85 ARG A C 1
ATOM 703 O O . ARG A 1 85 ? 15.062 -7.346 -5.430 1.00 88.94 85 ARG A O 1
ATOM 710 N N . LYS A 1 86 ? 16.050 -6.505 -7.271 1.00 89.38 86 LYS A N 1
ATOM 711 C CA . LYS A 1 86 ? 14.931 -6.819 -8.183 1.00 89.38 86 LYS A CA 1
ATOM 712 C C . LYS A 1 86 ? 14.703 -8.320 -8.270 1.00 89.38 86 LYS A C 1
ATOM 714 O O . LYS A 1 86 ? 13.560 -8.756 -8.174 1.00 89.38 86 LYS A O 1
ATOM 719 N N . THR A 1 87 ? 15.771 -9.100 -8.404 1.00 91.12 87 THR A N 1
ATOM 720 C CA . THR A 1 87 ? 15.696 -10.562 -8.468 1.00 91.12 87 THR A CA 1
ATOM 721 C C . THR A 1 87 ? 15.152 -11.141 -7.166 1.00 91.12 87 THR A C 1
ATOM 723 O O . THR A 1 87 ? 14.224 -11.945 -7.210 1.00 91.12 87 THR A O 1
ATOM 726 N N . LYS A 1 88 ? 15.632 -10.677 -6.004 1.00 89.62 88 LYS A N 1
ATOM 727 C CA . LYS A 1 88 ? 15.110 -11.081 -4.685 1.00 89.62 88 LYS A CA 1
ATOM 728 C C . LYS A 1 88 ? 13.628 -10.737 -4.525 1.00 89.62 88 LYS A C 1
ATOM 730 O O . LYS A 1 88 ? 12.860 -11.576 -4.057 1.00 89.62 88 LYS A O 1
ATOM 735 N N . LEU A 1 89 ? 13.219 -9.535 -4.939 1.00 90.12 89 LEU A N 1
ATOM 736 C CA . LEU A 1 89 ? 11.823 -9.100 -4.882 1.00 90.12 89 LEU A CA 1
ATOM 737 C C . LEU A 1 89 ? 10.936 -9.953 -5.795 1.00 90.12 89 LEU A C 1
ATOM 739 O O . LEU A 1 89 ? 9.899 -10.446 -5.357 1.00 90.12 89 LEU A O 1
ATOM 743 N N . MET A 1 90 ? 11.371 -10.177 -7.034 1.00 91.44 90 MET A N 1
ATOM 744 C CA . MET A 1 90 ? 10.663 -11.006 -8.007 1.00 91.44 90 MET A CA 1
ATOM 745 C C . MET A 1 90 ? 10.548 -12.457 -7.529 1.00 91.44 90 MET A C 1
ATOM 747 O O . MET A 1 90 ? 9.478 -13.052 -7.613 1.00 91.44 90 MET A O 1
ATOM 751 N N . TYR A 1 91 ? 11.621 -13.017 -6.972 1.00 91.75 91 TYR A N 1
ATOM 752 C CA . TYR A 1 91 ? 11.628 -14.364 -6.409 1.00 91.75 91 TYR A CA 1
ATOM 753 C C . TYR A 1 91 ? 10.661 -14.490 -5.223 1.00 91.75 91 TYR A C 1
ATOM 755 O O . TYR A 1 91 ? 9.846 -15.412 -5.173 1.00 91.75 91 TYR A O 1
ATOM 763 N N . ALA A 1 92 ? 10.685 -13.526 -4.297 1.00 90.56 92 ALA A N 1
ATOM 764 C CA . ALA A 1 92 ? 9.768 -13.492 -3.160 1.00 90.56 92 ALA A CA 1
ATOM 765 C C . ALA A 1 92 ? 8.299 -13.316 -3.582 1.00 90.56 92 ALA A C 1
ATOM 767 O O . ALA A 1 92 ? 7.416 -13.870 -2.919 1.00 90.56 92 ALA A O 1
ATOM 768 N N . TYR A 1 93 ? 8.053 -12.562 -4.660 1.00 91.12 93 TYR A N 1
ATOM 769 C CA . TYR A 1 93 ? 6.732 -12.357 -5.251 1.00 91.12 93 TYR A CA 1
ATOM 770 C C . TYR A 1 93 ? 6.206 -13.637 -5.909 1.00 91.12 93 TYR A C 1
ATOM 772 O O . TYR A 1 93 ? 5.121 -14.091 -5.550 1.00 91.12 93 TYR A O 1
ATOM 780 N N . LYS A 1 94 ? 7.003 -14.272 -6.782 1.00 92.00 94 LYS A N 1
ATOM 781 C CA . LYS A 1 94 ? 6.658 -15.546 -7.439 1.00 92.00 94 LYS A CA 1
ATOM 782 C C . LYS A 1 94 ? 6.378 -16.656 -6.428 1.00 92.00 94 LYS A C 1
ATOM 784 O O . LYS A 1 94 ? 5.354 -17.318 -6.516 1.00 92.00 94 LYS A O 1
ATOM 789 N N . GLY A 1 95 ? 7.237 -16.805 -5.419 1.00 91.62 95 GLY A N 1
ATOM 790 C CA . GLY A 1 95 ? 7.058 -17.805 -4.363 1.00 91.62 95 GLY A CA 1
ATOM 791 C C . GLY A 1 95 ? 6.008 -17.447 -3.305 1.00 91.62 95 GLY A C 1
ATOM 792 O O . GLY A 1 95 ? 5.952 -18.120 -2.281 1.00 91.62 95 GLY A O 1
ATOM 793 N N . ARG A 1 96 ? 5.254 -16.344 -3.475 1.00 89.00 96 ARG A N 1
ATOM 794 C CA . ARG A 1 96 ? 4.247 -15.812 -2.527 1.00 89.00 96 ARG A CA 1
ATOM 795 C C . ARG A 1 96 ? 4.697 -15.814 -1.058 1.00 89.00 96 ARG A C 1
ATOM 797 O O . ARG A 1 96 ? 3.888 -15.920 -0.139 1.00 89.00 96 ARG A O 1
ATOM 804 N N . SER A 1 97 ? 5.997 -15.644 -0.822 1.00 87.44 97 SER A N 1
ATOM 805 C CA . SER A 1 97 ? 6.605 -15.946 0.477 1.00 87.44 97 SER A CA 1
ATOM 806 C C . SER A 1 97 ? 6.083 -15.039 1.601 1.00 87.44 97 SER A C 1
ATOM 808 O O . SER A 1 97 ? 6.006 -13.811 1.456 1.00 87.44 97 SER A O 1
ATOM 810 N N . GLY A 1 98 ? 5.708 -15.643 2.733 1.00 83.38 98 GLY A N 1
ATOM 811 C CA . GLY A 1 98 ? 5.237 -14.934 3.929 1.00 83.38 98 GLY A CA 1
ATOM 812 C C . GLY A 1 98 ? 6.368 -14.262 4.711 1.00 83.38 98 GLY A C 1
ATOM 813 O O . GLY A 1 98 ? 6.194 -13.147 5.198 1.00 83.38 98 GLY A O 1
ATOM 814 N N . THR A 1 99 ? 7.551 -14.878 4.731 1.00 85.06 99 THR A N 1
ATOM 815 C CA . THR A 1 99 ? 8.678 -14.484 5.596 1.00 85.06 99 THR A CA 1
ATOM 816 C C . THR A 1 99 ? 9.625 -13.464 4.960 1.00 85.06 99 THR A C 1
ATOM 818 O O . THR A 1 99 ? 10.156 -12.603 5.653 1.00 85.06 99 THR A O 1
ATOM 821 N N . ARG A 1 100 ? 9.845 -13.524 3.638 1.00 85.50 100 ARG A N 1
ATOM 822 C CA . ARG A 1 100 ? 10.795 -12.627 2.953 1.00 85.50 100 ARG A CA 1
ATOM 823 C C . ARG A 1 100 ? 10.210 -11.216 2.793 1.00 85.50 100 ARG A C 1
ATOM 825 O O . ARG A 1 100 ? 9.008 -11.047 2.556 1.00 85.50 100 ARG A O 1
ATOM 832 N N . GLY A 1 101 ? 11.075 -10.204 2.889 1.00 83.94 101 GLY A N 1
ATOM 833 C CA . GLY A 1 101 ? 10.704 -8.787 2.815 1.00 83.94 101 GLY A CA 1
ATOM 834 C C . GLY A 1 101 ? 10.150 -8.252 4.139 1.00 83.94 101 GLY A C 1
ATOM 835 O O . GLY A 1 101 ? 10.662 -8.573 5.209 1.00 83.94 101 GLY A O 1
ATOM 836 N N . ARG A 1 102 ? 9.107 -7.418 4.079 1.00 85.56 102 ARG A N 1
ATOM 837 C CA . ARG A 1 102 ? 8.469 -6.843 5.276 1.00 85.56 102 ARG A CA 1
ATOM 838 C C . ARG A 1 102 ? 7.686 -7.900 6.072 1.00 85.56 102 ARG A C 1
ATOM 840 O O . ARG A 1 102 ? 7.219 -8.882 5.500 1.00 85.56 102 ARG A O 1
ATOM 847 N N . LYS A 1 103 ? 7.512 -7.697 7.384 1.00 87.50 103 LYS A N 1
ATOM 848 C CA . LYS A 1 103 ? 6.610 -8.525 8.206 1.00 87.50 103 LYS A CA 1
ATOM 849 C C . LYS A 1 103 ? 5.164 -8.349 7.731 1.00 87.50 103 LYS A C 1
ATOM 851 O O . LYS A 1 103 ? 4.804 -7.282 7.235 1.00 87.50 103 LYS A O 1
ATOM 856 N N . ARG A 1 104 ? 4.369 -9.411 7.845 1.00 90.00 104 ARG A N 1
ATOM 857 C CA . ARG A 1 104 ? 2.928 -9.361 7.581 1.00 90.00 104 ARG A CA 1
ATOM 858 C C . ARG A 1 104 ? 2.247 -8.511 8.663 1.00 90.00 104 ARG A C 1
ATOM 860 O O . ARG A 1 104 ? 2.815 -8.318 9.740 1.00 90.00 104 ARG A O 1
ATOM 867 N N . PHE A 1 105 ? 1.081 -7.966 8.354 1.00 90.25 105 PHE A N 1
ATOM 868 C CA . PHE A 1 105 ? 0.270 -7.185 9.284 1.00 90.25 105 PHE A CA 1
ATOM 869 C C . PHE A 1 105 ? -1.151 -7.735 9.325 1.00 90.25 105 PHE A C 1
ATOM 871 O O . PHE A 1 105 ? -1.557 -8.510 8.464 1.00 90.25 105 PHE A O 1
ATOM 878 N N . MET A 1 106 ? -1.880 -7.361 10.364 1.00 92.94 106 MET A N 1
ATOM 879 C CA . MET A 1 106 ? -3.212 -7.871 10.647 1.00 92.94 106 MET A CA 1
ATOM 880 C C . MET A 1 106 ? -4.269 -6.967 10.018 1.00 92.94 106 MET A C 1
ATOM 882 O O . MET A 1 106 ? -4.284 -5.762 10.288 1.00 92.94 106 MET A O 1
ATOM 886 N N . LEU A 1 107 ? -5.129 -7.562 9.194 1.00 92.88 107 LEU A N 1
ATOM 887 C CA . LEU A 1 107 ? -6.320 -6.916 8.646 1.00 92.88 107 LEU A CA 1
ATOM 888 C C . LEU A 1 107 ? -7.561 -7.694 9.056 1.00 92.88 107 LEU A C 1
ATOM 890 O O . LEU A 1 107 ? -7.537 -8.926 9.041 1.00 92.88 107 LEU A O 1
ATOM 894 N N . ASN A 1 108 ? -8.625 -6.985 9.419 1.00 94.25 108 ASN A N 1
ATOM 895 C CA . ASN A 1 108 ? -9.924 -7.617 9.636 1.00 94.25 108 ASN A CA 1
ATOM 896 C C . ASN A 1 108 ? -10.625 -7.905 8.287 1.00 94.25 108 ASN A C 1
ATOM 898 O O . ASN A 1 108 ? -10.138 -7.545 7.211 1.00 94.25 108 ASN A O 1
ATOM 902 N N . THR A 1 109 ? -11.773 -8.580 8.347 1.00 93.81 109 THR A N 1
ATOM 903 C CA . THR A 1 109 ? -12.540 -8.963 7.147 1.00 93.81 109 THR A CA 1
ATOM 904 C C . THR A 1 109 ? -13.042 -7.745 6.357 1.00 93.81 109 THR A C 1
ATOM 906 O O . THR A 1 109 ? -13.002 -7.754 5.131 1.00 93.81 109 THR A O 1
ATOM 909 N N . GLU A 1 110 ? -13.443 -6.668 7.036 1.00 91.38 110 GLU A N 1
ATOM 910 C CA . GLU A 1 110 ? -13.945 -5.435 6.406 1.00 91.38 110 GLU A CA 1
ATOM 911 C C . GLU A 1 110 ? -12.839 -4.634 5.709 1.00 91.38 110 GLU A C 1
ATOM 913 O O . GLU A 1 110 ? -12.998 -4.201 4.568 1.00 91.38 110 GLU A O 1
ATOM 918 N N . GLU A 1 111 ? -11.685 -4.473 6.356 1.00 90.50 111 GLU A N 1
ATOM 919 C CA . GLU A 1 111 ? -10.497 -3.832 5.793 1.00 90.50 111 GLU A CA 1
ATOM 920 C C . GLU A 1 111 ? -10.012 -4.608 4.565 1.00 90.50 111 GLU A C 1
ATOM 922 O O . GLU A 1 111 ? -9.614 -4.008 3.564 1.00 90.50 111 GLU A O 1
ATOM 927 N N . LEU A 1 112 ? -10.070 -5.944 4.612 1.00 90.94 112 LEU A N 1
ATOM 928 C CA . LEU A 1 112 ? -9.716 -6.779 3.471 1.00 90.94 112 LEU A CA 1
ATOM 929 C C . LEU A 1 112 ? -10.727 -6.637 2.328 1.00 90.94 112 LEU A C 1
ATOM 931 O O . LEU A 1 112 ? -10.305 -6.483 1.183 1.00 90.94 112 LEU A O 1
ATOM 935 N N . ALA A 1 113 ? -12.029 -6.638 2.626 1.00 90.19 113 ALA A N 1
ATOM 936 C CA . ALA A 1 113 ? -13.085 -6.441 1.632 1.00 90.19 113 ALA A CA 1
ATOM 937 C C . ALA A 1 113 ? -13.011 -5.053 0.979 1.00 90.19 113 ALA A C 1
ATOM 939 O O . ALA A 1 113 ? -13.238 -4.925 -0.219 1.00 90.19 113 ALA A O 1
ATOM 940 N N . THR A 1 114 ? -12.621 -4.029 1.740 1.00 88.44 114 THR A N 1
ATOM 941 C CA . THR A 1 114 ? -12.461 -2.657 1.237 1.00 88.44 114 THR A CA 1
ATOM 942 C C . THR A 1 114 ? -11.260 -2.532 0.295 1.00 88.44 114 THR A C 1
ATOM 944 O O . THR A 1 114 ? -11.315 -1.819 -0.706 1.00 88.44 114 THR A O 1
ATOM 947 N N . LEU A 1 115 ? -10.164 -3.242 0.584 1.00 87.75 115 LEU A N 1
ATOM 948 C CA . LEU A 1 115 ? -8.994 -3.289 -0.300 1.00 87.75 115 LEU A CA 1
ATOM 949 C C . LEU A 1 115 ? -9.213 -4.175 -1.531 1.00 87.75 115 LEU A C 1
ATOM 951 O O . LEU A 1 115 ? -8.679 -3.883 -2.601 1.00 87.75 115 LEU A O 1
ATOM 955 N N . TRP A 1 116 ? -9.950 -5.273 -1.368 1.00 81.75 116 TRP A N 1
ATOM 956 C CA . TRP A 1 116 ? -10.255 -6.249 -2.409 1.00 81.75 116 TRP A CA 1
ATOM 957 C C . TRP A 1 116 ? -11.733 -6.166 -2.797 1.00 81.75 116 TRP A C 1
ATOM 959 O O . TRP A 1 116 ? -12.487 -7.127 -2.659 1.00 81.75 116 TRP A O 1
ATOM 969 N N . HIS A 1 117 ? -12.147 -5.000 -3.291 1.00 78.88 117 HIS A N 1
ATOM 970 C CA . HIS A 1 117 ? -13.458 -4.834 -3.905 1.00 78.88 117 HIS A CA 1
ATOM 971 C C . HIS A 1 117 ? -13.306 -4.691 -5.419 1.00 78.88 117 HIS A C 1
ATOM 973 O O . HIS A 1 117 ? -12.511 -3.878 -5.895 1.00 78.88 117 HIS A O 1
ATOM 979 N N . VAL A 1 118 ? -14.051 -5.491 -6.185 1.00 66.06 118 VAL A N 1
ATOM 980 C CA . VAL A 1 118 ? -14.081 -5.362 -7.646 1.00 66.06 118 VAL A CA 1
ATOM 981 C C . VAL A 1 118 ? -14.992 -4.178 -7.968 1.00 66.06 118 VAL A C 1
ATOM 983 O O . VAL A 1 118 ? -16.173 -4.231 -7.629 1.00 66.06 118 VAL A O 1
ATOM 986 N N . PRO A 1 119 ? -14.487 -3.089 -8.571 1.00 64.44 119 PRO A N 1
ATOM 987 C CA . PRO A 1 119 ? -15.340 -1.964 -8.911 1.00 64.44 119 PRO A CA 1
ATOM 988 C C . PRO A 1 119 ? -16.396 -2.413 -9.920 1.00 64.44 119 PRO A C 1
ATOM 990 O O . PRO A 1 119 ? -16.074 -3.055 -10.922 1.00 64.44 119 PRO A O 1
ATOM 993 N N . ILE A 1 120 ? -17.649 -2.032 -9.681 1.00 68.69 120 ILE A N 1
ATOM 994 C CA . ILE A 1 120 ? -18.709 -2.197 -10.672 1.00 68.69 120 ILE A CA 1
ATOM 995 C C . ILE A 1 120 ? -18.343 -1.314 -11.870 1.00 68.69 120 ILE A C 1
ATOM 997 O O . ILE A 1 120 ? -18.209 -0.093 -11.743 1.00 68.69 120 ILE A O 1
ATOM 1001 N N . GLU A 1 121 ? -18.150 -1.931 -13.039 1.00 62.09 121 GLU A N 1
ATOM 1002 C CA . GLU A 1 121 ? -17.609 -1.275 -14.240 1.00 62.09 121 GLU A CA 1
ATOM 1003 C C . GLU A 1 121 ? -18.406 -0.042 -14.694 1.00 62.09 121 GLU A C 1
ATOM 1005 O O . GLU A 1 121 ? -17.856 0.827 -15.376 1.00 62.09 121 GLU A O 1
ATOM 1010 N N . ALA A 1 122 ? -19.678 0.038 -14.297 1.00 63.47 122 ALA A N 1
ATOM 1011 C CA . ALA A 1 122 ? -20.593 1.129 -14.604 1.00 63.47 122 ALA A CA 1
ATOM 1012 C C . ALA A 1 122 ? -20.216 2.464 -13.935 1.00 63.47 122 ALA A C 1
ATOM 1014 O O . ALA A 1 122 ? -20.490 3.521 -14.500 1.00 63.47 122 ALA A O 1
ATOM 1015 N N . VAL A 1 123 ? -19.576 2.433 -12.760 1.00 64.50 123 VAL A N 1
ATOM 1016 C CA . VAL A 1 123 ? -19.384 3.630 -11.917 1.00 64.50 123 VAL A CA 1
ATOM 1017 C C . VAL A 1 123 ? -18.008 4.274 -12.132 1.00 64.50 123 VAL A C 1
ATOM 1019 O O . VAL A 1 123 ? -17.872 5.494 -12.070 1.00 64.50 123 VAL A O 1
ATOM 1022 N N . VAL A 1 124 ? -16.972 3.484 -12.445 1.00 62.28 124 VAL A N 1
ATOM 1023 C CA . VAL A 1 124 ? -15.589 3.982 -12.567 1.00 62.28 124 VAL A CA 1
ATOM 1024 C C . VAL A 1 124 ? -15.164 4.069 -14.038 1.00 62.28 124 VAL A C 1
ATOM 1026 O O . VAL A 1 124 ? -14.638 3.121 -14.632 1.00 62.28 124 VAL A O 1
ATOM 1029 N N . ARG A 1 125 ? -15.362 5.245 -14.646 1.00 59.00 125 ARG A N 1
ATOM 1030 C CA . ARG A 1 125 ? -14.759 5.594 -15.944 1.00 59.00 125 ARG A CA 1
ATOM 1031 C C . ARG A 1 125 ? -13.336 6.100 -15.714 1.00 59.00 125 ARG A C 1
ATOM 1033 O O . ARG A 1 125 ? -13.139 7.242 -15.321 1.00 59.00 125 ARG A O 1
ATOM 1040 N N . THR A 1 126 ? -12.329 5.259 -15.949 1.00 64.62 126 THR A N 1
ATOM 1041 C CA . THR A 1 126 ? -10.928 5.701 -15.920 1.00 64.62 126 THR A CA 1
ATOM 1042 C C . THR A 1 126 ? -10.526 6.249 -17.295 1.00 64.62 126 THR A C 1
ATOM 1044 O O . THR A 1 126 ? -10.364 5.455 -18.220 1.00 64.62 126 THR A O 1
ATOM 1047 N N . PRO A 1 127 ? -10.333 7.572 -17.462 1.00 62.53 127 PRO A N 1
ATOM 1048 C CA . PRO A 1 127 ? -10.175 8.197 -18.783 1.00 62.53 127 PRO A CA 1
ATOM 1049 C C . PRO A 1 127 ? -8.878 7.806 -19.508 1.00 62.53 127 PRO A C 1
ATOM 1051 O O . PRO A 1 127 ? -8.791 7.899 -20.724 1.00 62.53 127 PRO A O 1
ATOM 1054 N N . LEU A 1 128 ? -7.861 7.358 -18.767 1.00 71.62 128 LEU A N 1
ATOM 1055 C CA . LEU A 1 128 ? -6.524 7.052 -19.289 1.00 71.62 128 LEU A CA 1
ATOM 1056 C C . LEU A 1 128 ? -6.277 5.555 -19.533 1.00 71.62 128 LEU A C 1
ATOM 1058 O O . LEU A 1 128 ? -5.170 5.180 -19.918 1.00 71.62 128 LEU A O 1
ATOM 1062 N N . ILE A 1 129 ? -7.263 4.696 -19.266 1.00 73.19 129 ILE A N 1
ATOM 1063 C CA . ILE A 1 129 ? -7.157 3.250 -19.481 1.00 73.19 129 ILE A CA 1
ATOM 1064 C C . ILE A 1 129 ? -8.081 2.872 -20.633 1.00 73.19 129 ILE A C 1
ATOM 1066 O O . ILE A 1 129 ? -9.303 2.895 -20.505 1.00 73.19 129 ILE A O 1
ATOM 1070 N N . GLN A 1 130 ? -7.476 2.517 -21.767 1.00 73.25 130 GLN A N 1
ATOM 1071 C CA . GLN A 1 130 ? -8.197 1.955 -22.900 1.00 73.25 130 GLN A CA 1
ATOM 1072 C C . GLN A 1 130 ? -8.696 0.559 -22.511 1.00 73.25 130 GLN A C 1
ATOM 1074 O O . GLN A 1 130 ? -7.902 -0.341 -22.232 1.00 73.25 130 GLN A O 1
ATOM 1079 N N . LYS A 1 131 ? -10.018 0.390 -22.455 1.00 69.25 131 LYS A N 1
ATOM 1080 C CA . LYS A 1 131 ? -10.651 -0.910 -22.221 1.00 69.25 131 LYS A CA 1
ATOM 1081 C C . LYS A 1 131 ? -10.719 -1.671 -23.547 1.00 69.25 131 LYS A C 1
ATOM 1083 O O . LYS A 1 131 ? -11.044 -1.083 -24.576 1.00 69.25 131 LYS A O 1
ATOM 1088 N N . SER A 1 132 ? -10.437 -2.972 -23.527 1.00 74.31 132 SER A N 1
ATOM 1089 C CA . SER A 1 132 ? -10.811 -3.834 -24.653 1.00 74.31 132 SER A CA 1
ATOM 1090 C C . SER A 1 132 ? -12.338 -3.935 -24.681 1.00 74.31 132 SER A C 1
ATOM 1092 O O . SER A 1 132 ? -12.918 -4.194 -23.624 1.00 74.31 132 SER A O 1
ATOM 1094 N N . PRO A 1 133 ? -13.011 -3.758 -25.831 1.00 77.00 133 PRO A N 1
ATOM 1095 C CA . PRO A 1 133 ? -14.434 -4.048 -25.918 1.00 77.00 133 PRO A CA 1
ATOM 1096 C C . PRO A 1 133 ? -14.653 -5.527 -25.580 1.00 77.00 133 PRO A C 1
ATOM 1098 O O . PRO A 1 133 ? -13.969 -6.406 -26.112 1.00 77.00 133 PRO A O 1
ATOM 1101 N N . GLY A 1 134 ? -15.578 -5.806 -24.662 1.00 74.75 134 GLY A N 1
ATOM 1102 C CA . GLY A 1 134 ? -16.028 -7.171 -24.423 1.00 74.75 134 GLY A CA 1
ATOM 1103 C C . GLY A 1 134 ? -16.726 -7.680 -25.680 1.00 74.75 134 GLY A C 1
ATOM 1104 O O . GLY A 1 134 ? -17.627 -7.019 -26.197 1.00 74.75 134 GLY A O 1
ATOM 1105 N N . ARG A 1 135 ? -16.315 -8.843 -26.190 1.00 70.62 135 ARG A N 1
ATOM 1106 C CA . ARG A 1 135 ? -17.084 -9.541 -27.221 1.00 70.62 135 ARG A CA 1
ATOM 1107 C C . ARG A 1 135 ? -18.343 -10.082 -26.553 1.00 70.62 135 ARG A C 1
ATOM 1109 O O . ARG A 1 135 ? -18.290 -11.118 -25.901 1.00 70.62 135 ARG A O 1
ATOM 1116 N N . LYS A 1 136 ? -19.457 -9.362 -26.679 1.00 73.56 136 LYS A N 1
ATOM 1117 C CA . LYS A 1 136 ? -20.775 -9.941 -26.422 1.00 73.56 136 LYS A CA 1
ATOM 1118 C C . LYS A 1 136 ? -21.025 -10.921 -27.565 1.00 73.56 136 LYS A C 1
ATOM 1120 O O . LYS A 1 136 ? -21.339 -10.495 -28.669 1.00 73.56 136 LYS A O 1
ATOM 1125 N N . SER A 1 137 ? -20.762 -12.207 -27.343 1.00 73.19 137 SER A N 1
ATOM 1126 C CA . SER A 1 137 ? -21.319 -13.230 -28.219 1.00 73.19 137 SER A CA 1
ATOM 1127 C C . SER A 1 137 ? -22.808 -13.270 -27.930 1.00 73.19 137 SER A C 1
ATOM 1129 O O . SER A 1 137 ? -23.204 -13.446 -26.775 1.00 73.19 137 SER A O 1
ATOM 1131 N N . GLU A 1 138 ? -23.620 -13.084 -28.958 1.00 80.19 138 GLU A N 1
ATOM 1132 C CA . GLU A 1 138 ? -25.017 -13.482 -28.877 1.00 80.19 138 GLU A CA 1
ATOM 1133 C C . GLU A 1 138 ? -25.067 -14.967 -28.483 1.00 80.19 138 GLU A C 1
ATOM 1135 O O . GLU A 1 138 ? -24.163 -15.731 -28.859 1.00 80.19 138 GLU A O 1
ATOM 1140 N N . PRO A 1 139 ? -26.042 -15.379 -27.653 1.00 79.06 139 PRO A N 1
ATOM 1141 C CA . PRO A 1 139 ? -26.206 -16.787 -27.329 1.00 79.06 139 PRO A CA 1
ATOM 1142 C C . PRO A 1 139 ? -26.286 -17.589 -28.639 1.00 79.0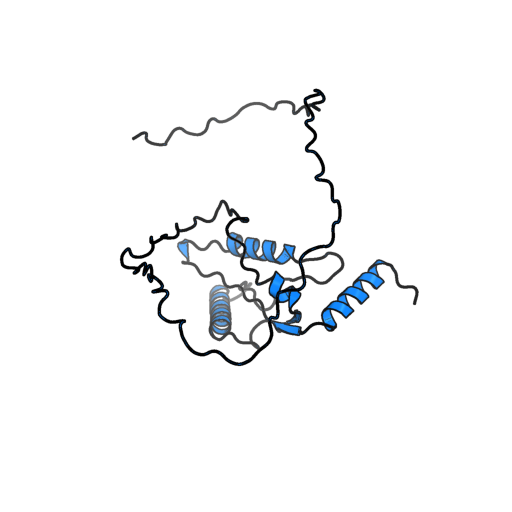6 139 PRO A C 1
ATOM 1144 O O . PRO A 1 139 ? -26.910 -17.127 -29.598 1.00 79.06 139 PRO A O 1
ATOM 1147 N N . PRO A 1 140 ? -25.623 -18.756 -28.728 1.00 79.06 140 PRO A N 1
ATOM 1148 C CA . PRO A 1 140 ? -25.661 -19.565 -29.938 1.00 79.06 140 PRO A CA 1
ATOM 1149 C C . PRO A 1 140 ? -27.119 -19.870 -30.290 1.00 79.06 140 PRO A C 1
ATOM 1151 O O . PRO A 1 140 ? -27.881 -20.309 -29.432 1.00 79.06 140 PRO A O 1
ATOM 1154 N N . MET A 1 141 ? -27.498 -19.653 -31.554 1.00 72.25 141 MET A N 1
ATOM 1155 C CA . MET A 1 141 ? -28.885 -19.810 -32.020 1.00 72.25 141 MET A CA 1
ATOM 1156 C C . MET A 1 141 ? -29.459 -21.224 -31.822 1.00 72.25 141 MET A C 1
ATOM 1158 O O . MET A 1 141 ? -30.654 -21.430 -31.981 1.00 72.25 141 MET A O 1
ATOM 1162 N N . SER A 1 142 ? -28.623 -22.210 -31.491 1.00 66.75 142 SER A N 1
ATOM 1163 C CA . SER A 1 142 ? -29.023 -23.595 -31.249 1.00 66.75 142 SER A CA 1
ATOM 1164 C C . SER A 1 142 ? -29.409 -23.864 -29.790 1.00 66.75 142 SER A C 1
ATOM 1166 O O . SER A 1 142 ? -29.151 -24.961 -29.293 1.00 66.75 142 SER A O 1
ATOM 1168 N N . LEU A 1 143 ? -29.951 -22.878 -29.072 1.00 72.12 143 LEU A N 1
ATOM 1169 C CA . LEU A 1 143 ? -30.572 -23.144 -27.780 1.00 72.12 143 LEU A CA 1
ATOM 1170 C C . LEU A 1 143 ? -31.995 -23.655 -28.054 1.00 72.12 143 LEU A C 1
ATOM 1172 O O . LEU A 1 143 ? -32.802 -22.891 -28.585 1.00 72.12 143 LEU A O 1
ATOM 1176 N N . PRO A 1 144 ? -32.317 -24.926 -27.757 1.00 72.00 144 PRO A N 1
ATOM 1177 C CA . PRO A 1 144 ? -33.684 -25.399 -27.884 1.00 72.00 144 PRO A CA 1
ATOM 1178 C C . PRO A 1 144 ? -34.555 -24.625 -26.891 1.00 72.00 144 PRO A C 1
ATOM 1180 O O . PRO A 1 144 ? -34.426 -24.781 -25.680 1.00 72.00 144 PRO A O 1
ATOM 1183 N N . LEU A 1 145 ? -35.427 -23.768 -27.416 1.00 70.88 145 LEU A N 1
ATOM 1184 C CA . LEU A 1 145 ? -36.574 -23.252 -26.682 1.00 70.88 145 LEU A CA 1
ATOM 1185 C C . LEU A 1 145 ? -37.626 -24.358 -26.724 1.00 70.88 145 LEU A C 1
ATOM 1187 O O . LEU A 1 145 ? -38.483 -24.381 -27.602 1.00 70.88 145 LEU A O 1
ATOM 1191 N N . THR A 1 146 ? -37.501 -25.347 -25.844 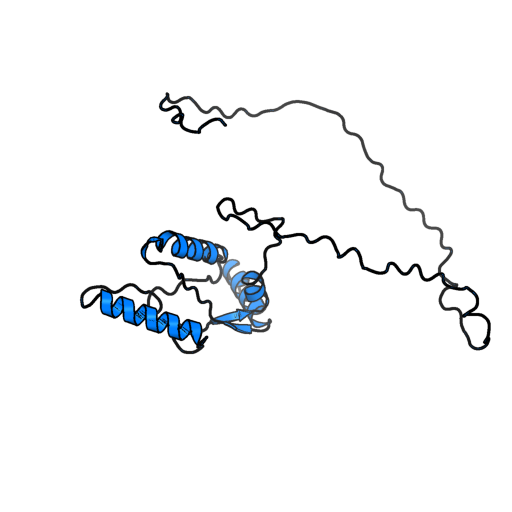1.00 65.50 146 THR A N 1
ATOM 1192 C CA . THR A 1 146 ? -38.611 -26.260 -25.590 1.00 65.50 146 THR A CA 1
ATOM 1193 C C . THR A 1 146 ? -39.703 -25.458 -24.895 1.00 65.50 146 THR A C 1
ATOM 1195 O O . THR A 1 146 ? -39.679 -25.279 -23.680 1.00 65.50 146 THR A O 1
ATOM 1198 N N . GLU A 1 147 ? -40.659 -24.956 -25.674 1.00 63.44 147 GLU A N 1
ATOM 1199 C CA . GLU A 1 147 ? -42.036 -24.858 -25.204 1.00 63.44 147 GLU A CA 1
ATOM 1200 C C . GLU A 1 147 ? -42.494 -26.302 -24.988 1.00 63.44 147 GLU A C 1
ATOM 1202 O O . GLU A 1 147 ? -42.985 -26.969 -25.898 1.00 63.44 147 GLU A O 1
ATOM 1207 N N . GLU A 1 148 ? -42.220 -26.841 -23.799 1.00 57.09 148 GLU A N 1
ATOM 1208 C CA . GLU A 1 148 ? -42.923 -28.032 -23.354 1.00 57.09 148 GLU A CA 1
ATOM 1209 C C . GLU A 1 148 ? -44.397 -27.641 -23.277 1.00 57.09 148 GLU A C 1
ATOM 1211 O O . GLU A 1 148 ? -44.828 -26.920 -22.377 1.00 57.09 148 GLU A O 1
ATOM 1216 N N . VAL A 1 149 ? -45.161 -28.072 -24.279 1.00 54.41 149 VAL A N 1
ATOM 1217 C CA . VAL A 1 149 ? -46.607 -28.197 -24.166 1.00 54.41 149 VAL A CA 1
ATOM 1218 C C . VAL A 1 149 ? -46.821 -29.137 -22.988 1.00 54.41 149 VAL A C 1
ATOM 1220 O O . VAL A 1 149 ? -46.599 -30.342 -23.096 1.00 54.41 149 VAL A O 1
ATOM 1223 N N . ILE A 1 150 ? -47.149 -28.560 -21.834 1.00 52.06 150 ILE A N 1
ATOM 1224 C CA . ILE A 1 150 ? -47.584 -29.303 -20.661 1.00 52.06 150 ILE A CA 1
ATOM 1225 C C . ILE A 1 150 ? -48.879 -29.985 -21.088 1.00 52.06 150 ILE A C 1
ATOM 1227 O O . ILE A 1 150 ? -49.925 -29.349 -21.184 1.00 52.06 150 ILE A O 1
ATOM 1231 N N . ASP A 1 151 ? -48.786 -31.266 -21.423 1.00 46.94 151 ASP A N 1
ATOM 1232 C CA . ASP A 1 151 ? -49.951 -32.097 -21.670 1.00 46.94 151 ASP A CA 1
ATOM 1233 C C . ASP A 1 151 ? -50.670 -32.235 -20.318 1.00 46.94 151 ASP A C 1
ATOM 1235 O O . ASP A 1 151 ? -50.173 -32.883 -19.391 1.00 46.94 151 ASP A O 1
ATOM 1239 N N . GLU A 1 152 ? -51.823 -31.575 -20.171 1.00 51.47 152 GLU A N 1
ATOM 1240 C CA . GLU A 1 152 ? -52.657 -31.544 -18.954 1.00 51.47 152 GLU A CA 1
ATOM 1241 C C . GLU A 1 152 ? -53.194 -32.936 -18.534 1.00 51.47 152 GLU A C 1
ATOM 1243 O O . GLU A 1 152 ? -54.023 -33.054 -17.634 1.00 51.47 152 GLU A O 1
ATOM 1248 N N . GLY A 1 153 ? -52.716 -34.023 -19.145 1.00 46.47 153 GLY A N 1
ATOM 1249 C CA . GLY A 1 153 ? -53.079 -35.403 -18.828 1.00 46.47 153 GLY A CA 1
ATOM 1250 C C . GLY A 1 153 ? -52.238 -36.083 -17.740 1.00 46.47 153 GLY A C 1
ATOM 1251 O O . GLY A 1 153 ? -52.624 -37.158 -17.285 1.00 46.47 153 GLY A O 1
ATOM 1252 N N . LEU A 1 154 ? -51.113 -35.508 -17.291 1.00 46.50 154 LEU A N 1
ATOM 1253 C CA . LEU A 1 154 ? -50.199 -36.210 -16.366 1.00 46.50 154 LEU A CA 1
ATOM 1254 C C . LEU A 1 154 ? -50.544 -36.056 -14.868 1.00 46.50 154 LEU A C 1
ATOM 1256 O O . LEU A 1 154 ? -49.970 -36.753 -14.036 1.00 46.50 154 LEU A O 1
ATOM 1260 N N . PHE A 1 155 ? -51.504 -35.197 -14.506 1.00 39.88 155 PHE A N 1
ATOM 1261 C CA . PHE A 1 155 ? -51.938 -34.993 -13.110 1.00 39.88 155 PHE A CA 1
ATOM 1262 C C . PHE A 1 155 ? -53.303 -35.619 -12.769 1.00 39.88 155 PHE A C 1
ATOM 1264 O O . PHE A 1 155 ? -53.849 -35.395 -11.689 1.00 39.88 155 PHE A O 1
ATOM 1271 N N . GLY A 1 156 ? -53.853 -36.451 -13.654 1.00 44.50 156 GLY A N 1
ATOM 1272 C CA . GLY A 1 156 ? -55.105 -37.166 -13.420 1.00 44.50 156 GLY A CA 1
ATOM 1273 C C . GLY A 1 156 ? -54.888 -38.584 -12.899 1.00 44.50 156 GLY A C 1
ATOM 1274 O O . GLY A 1 156 ? -54.897 -39.508 -13.703 1.00 44.50 156 GLY A O 1
ATOM 1275 N N . ALA A 1 157 ? -54.729 -38.732 -11.577 1.00 39.66 157 ALA A N 1
ATOM 1276 C CA . ALA A 1 157 ? -55.143 -39.880 -10.742 1.00 39.66 157 ALA A CA 1
ATOM 1277 C C . ALA A 1 157 ? -54.108 -40.255 -9.667 1.00 39.66 157 ALA A C 1
ATOM 1279 O O . ALA A 1 157 ? -53.274 -41.126 -9.873 1.00 39.66 157 ALA A O 1
ATOM 1280 N N . THR A 1 158 ? -54.247 -39.660 -8.483 1.00 32.69 158 THR A N 1
ATOM 1281 C CA . THR A 1 158 ? -54.498 -40.403 -7.234 1.00 32.69 158 THR A CA 1
ATOM 1282 C C . THR A 1 158 ? -54.879 -39.398 -6.156 1.00 32.69 158 THR A C 1
ATOM 1284 O O . THR A 1 158 ? -54.041 -38.668 -5.636 1.00 32.69 158 THR A O 1
ATOM 1287 N N . SER A 1 159 ? -56.174 -39.362 -5.854 1.00 41.19 159 SER A N 1
ATOM 1288 C CA . SER A 1 159 ? -56.699 -38.844 -4.596 1.00 41.19 159 SER A CA 1
ATOM 1289 C C . SER A 1 159 ? -56.106 -39.666 -3.448 1.00 41.19 159 SER A C 1
ATOM 1291 O O . SER A 1 159 ? -56.132 -40.893 -3.524 1.00 41.19 159 SER A O 1
ATOM 1293 N N . GLU A 1 160 ? -55.564 -38.998 -2.425 1.00 38.50 160 GLU A N 1
ATOM 1294 C CA . GLU A 1 160 ? -55.893 -39.159 -0.993 1.00 38.50 160 GLU A CA 1
ATOM 1295 C C . GLU A 1 160 ? -54.732 -38.729 -0.067 1.00 38.50 160 GLU A C 1
ATOM 1297 O O . GLU A 1 160 ? -53.604 -39.201 -0.198 1.00 38.50 160 GLU A O 1
ATOM 1302 N N . ARG A 1 161 ? -55.078 -37.889 0.929 1.00 32.03 161 ARG A N 1
ATOM 1303 C CA . ARG A 1 161 ? -54.250 -37.082 1.865 1.00 32.03 161 ARG A CA 1
ATOM 1304 C C . ARG A 1 161 ? -53.714 -35.790 1.240 1.00 32.03 161 ARG A C 1
ATOM 1306 O O . ARG A 1 161 ? -52.908 -35.843 0.330 1.00 32.03 161 ARG A O 1
ATOM 1313 N N . GLY A 1 162 ? -54.058 -34.591 1.687 1.00 35.25 162 GLY A N 1
ATOM 1314 C CA . GLY A 1 162 ? -54.688 -34.148 2.923 1.00 35.25 162 GLY A CA 1
ATOM 1315 C C . GLY A 1 162 ? -54.110 -32.765 3.238 1.00 35.25 162 GLY A C 1
ATOM 1316 O O . GLY A 1 162 ? -52.898 -32.648 3.373 1.00 35.25 162 GLY A O 1
ATOM 1317 N N . GLU A 1 163 ? -55.007 -31.785 3.356 1.00 36.34 163 GLU A N 1
ATOM 1318 C CA . GLU A 1 163 ? -54.841 -30.439 3.932 1.00 36.34 163 GLU A CA 1
ATOM 1319 C C . GLU A 1 163 ? -54.343 -29.298 3.018 1.00 36.34 163 GLU A C 1
ATOM 1321 O O . GLU A 1 163 ? -53.179 -29.186 2.637 1.00 36.34 163 GLU A O 1
ATOM 1326 N N . ASP A 1 164 ? -55.300 -28.408 2.730 1.00 39.28 164 ASP A N 1
ATOM 1327 C CA . ASP A 1 164 ? -55.196 -27.136 2.024 1.00 39.28 164 ASP A CA 1
ATOM 1328 C C . ASP A 1 164 ? -54.455 -26.088 2.874 1.00 39.28 164 ASP A C 1
ATOM 1330 O O . ASP A 1 164 ? -54.976 -25.568 3.859 1.00 39.28 164 ASP A O 1
ATOM 1334 N N . ILE A 1 165 ? -53.222 -25.751 2.489 1.00 46.50 165 ILE A N 1
ATOM 1335 C CA . ILE A 1 165 ? -52.361 -24.818 3.246 1.00 46.50 165 ILE A CA 1
ATOM 1336 C C . ILE A 1 165 ? -52.656 -23.337 2.923 1.00 46.50 165 ILE A C 1
ATOM 1338 O O . ILE A 1 165 ? -52.220 -22.447 3.647 1.00 46.50 165 ILE A O 1
ATOM 1342 N N . PHE A 1 166 ? -53.428 -23.028 1.877 1.00 43.44 166 PHE A N 1
ATOM 1343 C CA . PHE A 1 166 ? -53.543 -21.651 1.367 1.00 43.44 166 PHE A CA 1
ATOM 1344 C C . PHE A 1 166 ? -54.975 -21.140 1.167 1.00 43.44 166 PHE A C 1
ATOM 1346 O O . PHE A 1 166 ? -55.216 -20.328 0.279 1.00 43.44 166 PHE A O 1
ATOM 1353 N N . SER A 1 167 ? -55.931 -21.554 2.002 1.00 41.69 167 SER A N 1
ATOM 1354 C CA . SER A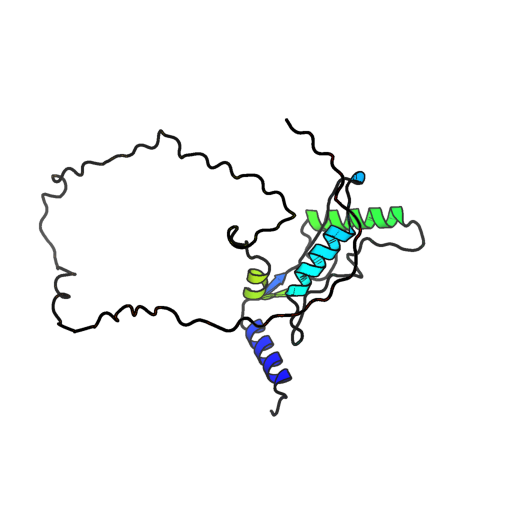 1 167 ? -57.314 -21.053 1.919 1.00 41.69 167 SER A CA 1
ATOM 1355 C C . SER A 1 167 ? -57.673 -19.931 2.904 1.00 41.69 167 SER A C 1
ATOM 1357 O O . SER A 1 167 ? -58.820 -19.509 2.906 1.00 41.69 167 SER A O 1
ATOM 1359 N N . ASN A 1 168 ? -56.749 -19.423 3.731 1.00 43.84 168 ASN A N 1
ATOM 1360 C CA . ASN A 1 168 ? -57.105 -18.499 4.827 1.00 43.84 168 ASN A CA 1
ATOM 1361 C C . ASN A 1 168 ? -56.295 -17.194 4.884 1.00 43.84 168 ASN A C 1
ATOM 1363 O O . ASN A 1 168 ? -55.945 -16.745 5.971 1.00 43.84 168 ASN A O 1
ATOM 1367 N N . ILE A 1 169 ? -56.007 -16.560 3.743 1.00 40.38 169 ILE A N 1
ATOM 1368 C CA . ILE A 1 169 ? -55.635 -15.130 3.718 1.00 40.38 169 ILE A CA 1
ATOM 1369 C C . ILE A 1 169 ? -56.309 -14.466 2.510 1.00 40.38 169 ILE A C 1
ATOM 1371 O O . ILE A 1 169 ? -55.668 -14.024 1.561 1.00 40.38 169 ILE A O 1
ATOM 1375 N N . ALA A 1 170 ? -57.635 -14.440 2.538 1.00 36.97 170 ALA A N 1
ATOM 1376 C CA . ALA A 1 170 ? -58.423 -13.435 1.846 1.00 36.97 170 ALA A CA 1
ATOM 1377 C C . ALA A 1 170 ? -59.409 -12.865 2.871 1.00 36.97 170 ALA A C 1
ATOM 1379 O O . ALA A 1 170 ? -59.986 -13.619 3.650 1.00 36.97 170 ALA A O 1
ATOM 1380 N N . ASP A 1 171 ? -59.545 -11.541 2.840 1.00 35.06 171 ASP A N 1
ATOM 1381 C CA . ASP A 1 171 ? -60.554 -10.722 3.517 1.00 35.06 171 ASP A CA 1
ATOM 1382 C C . ASP A 1 171 ? -60.214 -10.189 4.917 1.00 35.06 171 ASP A C 1
ATOM 1384 O O . ASP A 1 171 ? -60.820 -10.568 5.911 1.00 35.06 171 ASP A O 1
ATOM 1388 N N . GLU A 1 172 ? -59.363 -9.156 4.969 1.00 32.88 172 GLU A N 1
ATOM 1389 C CA . GLU A 1 172 ? -59.625 -8.015 5.856 1.00 32.88 172 GLU A CA 1
ATOM 1390 C C . GLU A 1 172 ? -59.420 -6.687 5.107 1.00 32.88 172 GLU A C 1
ATOM 1392 O O . GLU A 1 172 ? -58.341 -6.364 4.610 1.00 32.88 172 GLU A O 1
ATOM 1397 N N . ASN A 1 173 ? -60.513 -5.926 5.014 1.00 35.03 173 ASN A N 1
ATOM 1398 C CA . ASN A 1 173 ? -60.577 -4.555 4.521 1.00 35.03 173 ASN A CA 1
ATOM 1399 C C . ASN A 1 173 ? -59.647 -3.634 5.326 1.00 35.03 173 ASN A C 1
ATOM 1401 O O . ASN A 1 173 ? -59.794 -3.509 6.540 1.00 35.03 173 ASN A O 1
ATOM 1405 N N . GLY A 1 174 ? -58.772 -2.902 4.636 1.00 30.19 174 GLY A N 1
ATOM 1406 C CA . GLY A 1 174 ? -57.939 -1.862 5.232 1.00 30.19 174 GLY A CA 1
ATOM 1407 C C . GLY A 1 174 ? -57.520 -0.821 4.200 1.00 30.19 174 GLY A C 1
ATOM 1408 O O . GLY A 1 174 ? -56.609 -1.042 3.408 1.00 30.19 174 GLY A O 1
ATOM 1409 N N . THR A 1 175 ? -58.212 0.315 4.209 1.00 35.34 175 THR A N 1
ATOM 1410 C CA . THR A 1 175 ? -57.918 1.545 3.467 1.00 35.34 175 THR A CA 1
ATOM 1411 C C . THR A 1 175 ? -56.428 1.900 3.510 1.00 35.34 175 THR A C 1
ATOM 1413 O O . THR A 1 175 ? -55.863 2.049 4.591 1.00 35.34 175 THR A O 1
ATOM 1416 N N . SER A 1 176 ? -55.795 2.114 2.355 1.00 33.59 176 SER A N 1
ATOM 1417 C CA . SER A 1 176 ? -54.560 2.902 2.286 1.00 33.59 176 SER A CA 1
ATOM 1418 C C . SER A 1 176 ? -54.510 3.722 1.000 1.00 33.59 176 SER A C 1
ATOM 1420 O O . SER A 1 176 ? -54.660 3.231 -0.116 1.00 33.59 176 SER A O 1
ATOM 1422 N N . GLU A 1 177 ? -54.389 5.021 1.223 1.00 32.25 177 GLU A N 1
ATOM 1423 C CA . GLU A 1 177 ? -54.351 6.104 0.258 1.00 32.25 177 GLU A CA 1
ATOM 1424 C C . GLU A 1 177 ? -53.097 6.006 -0.625 1.00 32.25 177 GLU A C 1
ATOM 1426 O O . GLU A 1 177 ? -51.988 5.785 -0.137 1.00 32.25 177 GLU A O 1
ATOM 1431 N N . GLN A 1 178 ? -53.255 6.221 -1.931 1.00 34.84 178 GLN A N 1
ATOM 1432 C CA . GLN A 1 178 ? -52.137 6.562 -2.810 1.00 34.84 178 GLN A CA 1
ATOM 1433 C C . GLN A 1 178 ? -51.795 8.045 -2.591 1.00 34.84 178 GLN A C 1
ATOM 1435 O O . GLN A 1 178 ? -52.682 8.883 -2.770 1.00 34.84 178 GLN A O 1
ATOM 1440 N N . PRO A 1 179 ? -50.553 8.428 -2.239 1.00 35.31 179 PRO A N 1
ATOM 1441 C CA . PRO A 1 179 ? -50.194 9.837 -2.227 1.00 35.31 179 PRO A CA 1
ATOM 1442 C C . PRO A 1 179 ? -50.093 10.360 -3.667 1.00 35.31 179 PRO A C 1
ATOM 1444 O O . PRO A 1 179 ? -49.385 9.806 -4.509 1.00 35.31 179 PRO A O 1
ATOM 1447 N N . ALA A 1 180 ? -50.837 11.435 -3.923 1.00 35.44 180 ALA A N 1
ATOM 1448 C CA . ALA A 1 180 ? -50.919 12.148 -5.187 1.00 35.44 180 ALA A CA 1
ATOM 1449 C C . ALA A 1 180 ? -49.569 12.750 -5.616 1.00 35.44 180 ALA A C 1
ATOM 1451 O O . ALA A 1 180 ? -48.840 13.336 -4.814 1.00 35.44 180 ALA A O 1
ATOM 1452 N N . VAL A 1 181 ? -49.272 12.644 -6.911 1.00 41.00 181 VAL A N 1
ATOM 1453 C CA . VAL A 1 181 ? -48.184 13.361 -7.584 1.00 41.00 181 VAL A CA 1
ATOM 1454 C C . VAL A 1 181 ? -48.597 14.830 -7.698 1.00 41.00 181 VAL A C 1
ATOM 1456 O O . VAL A 1 181 ? -49.598 15.138 -8.337 1.00 41.00 181 VAL A O 1
ATOM 1459 N N . ALA A 1 182 ? -47.857 15.727 -7.046 1.00 35.28 182 ALA A N 1
ATOM 1460 C CA . ALA A 1 182 ? -48.062 17.166 -7.158 1.00 35.28 182 ALA A CA 1
ATOM 1461 C C . ALA A 1 182 ? -47.185 17.737 -8.281 1.00 35.28 182 ALA A C 1
ATOM 1463 O O . ALA A 1 182 ? -45.956 17.702 -8.196 1.00 35.28 182 ALA A O 1
ATOM 1464 N N . ASP A 1 183 ? -47.834 18.284 -9.307 1.00 32.88 183 ASP A N 1
ATOM 1465 C CA . ASP A 1 183 ? -47.224 19.168 -10.297 1.00 32.88 183 ASP A CA 1
ATOM 1466 C C . ASP A 1 183 ? -46.800 20.487 -9.629 1.00 32.88 183 ASP A C 1
ATOM 1468 O O . ASP A 1 183 ? -47.604 21.149 -8.971 1.00 32.88 183 ASP A O 1
ATOM 1472 N N . ILE A 1 184 ? -45.544 20.901 -9.822 1.00 35.75 184 ILE A N 1
ATOM 1473 C CA . ILE A 1 184 ? -45.082 22.260 -9.510 1.00 35.75 184 ILE A CA 1
ATOM 1474 C C . ILE A 1 184 ? -44.439 22.834 -10.774 1.00 35.75 184 ILE A C 1
ATOM 1476 O O . ILE A 1 184 ? -43.348 22.428 -11.171 1.00 35.75 184 ILE A O 1
ATOM 1480 N N 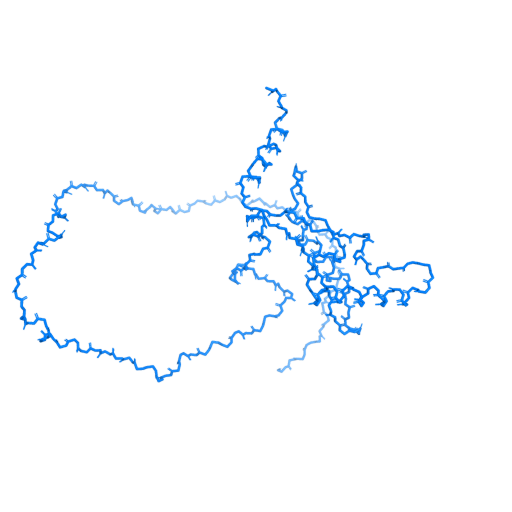. GLN A 1 185 ? -45.140 23.783 -11.397 1.00 36.22 185 GLN A N 1
ATOM 1481 C CA . GLN A 1 185 ? -44.621 24.670 -12.436 1.00 36.22 185 GLN A CA 1
ATOM 1482 C C . GLN A 1 185 ? -43.942 25.903 -11.819 1.00 36.22 185 GLN A C 1
ATOM 1484 O O . GLN A 1 185 ? -44.484 26.535 -10.917 1.00 36.22 185 GLN A O 1
ATOM 1489 N N . ASP A 1 186 ? -42.762 26.205 -12.364 1.00 37.56 186 ASP A N 1
ATOM 1490 C CA . ASP A 1 186 ? -42.071 27.490 -12.540 1.00 37.56 186 ASP A CA 1
ATOM 1491 C C . ASP A 1 186 ? -42.226 28.632 -11.516 1.00 37.56 186 ASP A C 1
ATOM 1493 O O . ASP A 1 186 ? -43.243 29.318 -11.437 1.00 37.56 186 ASP A O 1
ATOM 1497 N N . SER A 1 187 ? -41.090 29.018 -10.921 1.00 32.72 187 SER A N 1
ATOM 1498 C CA . SER A 1 187 ? -40.795 30.428 -10.640 1.00 32.72 187 SER A CA 1
ATOM 1499 C C . SER A 1 187 ? -39.291 30.705 -10.737 1.00 32.72 187 SER A C 1
ATOM 1501 O O . SER A 1 187 ? -38.477 30.094 -10.048 1.00 32.72 187 SER A O 1
ATOM 1503 N N . ALA A 1 188 ? -38.951 31.628 -11.629 1.00 33.72 188 ALA A N 1
ATOM 1504 C CA . ALA A 1 188 ? -37.614 32.052 -12.009 1.00 33.72 188 ALA A CA 1
ATOM 1505 C C . ALA A 1 188 ? -36.773 32.690 -10.880 1.00 33.72 188 ALA A C 1
ATOM 1507 O O . ALA A 1 188 ? -37.288 33.154 -9.866 1.00 33.72 188 ALA A O 1
ATOM 1508 N N . SER A 1 189 ? -35.483 32.861 -11.207 1.00 36.72 189 SER A N 1
ATOM 1509 C CA . SER A 1 189 ? -34.514 33.857 -10.710 1.00 36.72 189 SER A CA 1
ATOM 1510 C C . SER A 1 189 ? -33.745 33.570 -9.410 1.00 36.72 189 SER A C 1
ATOM 1512 O O . SER A 1 189 ? -34.235 33.785 -8.311 1.00 36.72 189 SER A O 1
ATOM 1514 N N . GLN A 1 190 ? -32.468 33.185 -9.562 1.00 31.47 190 GLN A N 1
ATOM 1515 C CA . GLN A 1 190 ? -31.297 34.001 -9.183 1.00 31.47 190 GLN A CA 1
ATOM 1516 C C . GLN A 1 190 ? -30.004 33.253 -9.556 1.00 31.47 190 GLN A C 1
ATOM 1518 O O . GLN A 1 190 ? -29.534 32.371 -8.842 1.00 31.47 190 GLN A O 1
ATOM 1523 N N . ALA A 1 191 ? -29.439 33.603 -10.714 1.00 33.44 191 ALA A N 1
ATOM 1524 C CA . ALA A 1 191 ? -28.066 33.265 -11.062 1.00 33.44 191 ALA A CA 1
ATOM 1525 C C . ALA A 1 191 ? -27.128 34.204 -10.292 1.00 33.44 191 ALA A C 1
ATOM 1527 O O . ALA A 1 191 ? -27.343 35.415 -10.270 1.00 33.44 191 ALA A O 1
ATOM 1528 N N . ILE A 1 192 ? -26.113 33.638 -9.646 1.00 31.91 192 ILE A N 1
ATOM 1529 C CA . ILE A 1 192 ? -25.032 34.386 -9.006 1.00 31.91 192 ILE A CA 1
ATOM 1530 C C . ILE A 1 192 ? -23.854 34.327 -9.980 1.00 31.91 192 ILE A C 1
ATOM 1532 O O . ILE A 1 192 ? -23.221 33.281 -10.123 1.00 31.91 192 ILE A O 1
ATOM 1536 N N . ASP A 1 193 ? -23.612 35.432 -10.683 1.00 28.77 193 ASP A N 1
ATOM 1537 C CA . ASP A 1 193 ? -22.469 35.614 -11.578 1.00 28.77 193 ASP A CA 1
ATOM 1538 C C . ASP A 1 193 ? -21.160 35.631 -10.776 1.00 28.77 193 ASP A C 1
ATOM 1540 O O . ASP A 1 193 ? -21.007 36.402 -9.825 1.00 28.77 193 ASP A O 1
ATOM 1544 N N . PHE A 1 194 ? -20.196 34.794 -11.168 1.00 28.94 194 PHE A N 1
ATOM 1545 C CA . PHE A 1 194 ? -18.830 34.837 -10.646 1.00 28.94 194 PHE A CA 1
ATOM 1546 C C . PHE A 1 194 ? -17.899 35.370 -11.742 1.00 28.94 194 PHE A C 1
ATOM 1548 O O . PHE A 1 194 ? -17.537 34.664 -12.681 1.00 28.94 194 PHE A O 1
ATOM 1555 N N . ASP A 1 195 ? -17.568 36.653 -11.614 1.00 33.09 195 ASP A N 1
ATOM 1556 C CA . ASP A 1 195 ? -16.737 37.456 -12.511 1.00 33.09 195 ASP A CA 1
ATOM 1557 C C . ASP A 1 195 ? -15.273 36.962 -12.512 1.00 33.09 195 ASP A C 1
ATOM 1559 O O . ASP A 1 195 ? -14.555 37.087 -11.516 1.00 33.09 195 ASP A O 1
ATOM 1563 N N . LEU A 1 196 ? -14.818 36.386 -13.630 1.00 36.84 196 LEU A N 1
ATOM 1564 C CA . LEU A 1 196 ? -13.405 36.099 -13.899 1.00 36.84 196 LEU A CA 1
ATOM 1565 C C . LEU A 1 196 ? -12.920 37.039 -15.002 1.00 36.84 196 LEU A C 1
ATOM 1567 O O . LEU A 1 196 ? -13.178 36.829 -16.185 1.00 36.84 196 LEU A O 1
ATOM 1571 N N . LYS A 1 197 ? -12.194 38.075 -14.580 1.00 33.38 197 LYS A N 1
ATOM 1572 C CA . LYS A 1 197 ? -11.529 39.042 -15.454 1.00 33.38 197 LYS A CA 1
ATOM 1573 C C . LYS A 1 197 ? -10.452 38.390 -16.324 1.00 33.38 197 LYS A C 1
ATOM 1575 O O . LYS A 1 197 ? -9.624 37.616 -15.849 1.00 33.38 197 LYS A O 1
ATOM 1580 N N . ASP A 1 198 ? -10.475 38.808 -17.584 1.00 32.44 198 ASP A N 1
ATOM 1581 C CA . ASP A 1 198 ? -9.558 38.514 -18.681 1.00 32.44 198 ASP A CA 1
ATOM 1582 C C . ASP A 1 198 ? -8.065 38.736 -18.371 1.00 32.44 198 ASP A C 1
ATOM 1584 O O . ASP A 1 198 ? -7.652 39.832 -17.987 1.00 32.44 198 ASP A O 1
ATOM 1588 N N . GLU A 1 199 ? -7.229 37.757 -18.739 1.00 35.25 199 GLU A N 1
ATOM 1589 C CA . GLU A 1 199 ? -5.862 38.008 -19.213 1.00 35.25 199 GLU A CA 1
ATOM 1590 C C . GLU A 1 199 ? -5.634 37.404 -20.615 1.00 35.25 199 GLU A C 1
ATOM 1592 O O . GLU A 1 199 ? -6.121 36.334 -20.976 1.00 35.25 199 GLU A O 1
ATOM 1597 N N . LYS A 1 200 ? -4.902 38.164 -21.435 1.00 33.72 200 LYS A N 1
ATOM 1598 C CA . LYS A 1 200 ? -4.767 38.087 -22.900 1.00 33.72 200 LYS A CA 1
ATOM 1599 C C . LYS A 1 200 ? -4.069 36.825 -23.457 1.00 33.72 200 LYS A C 1
ATOM 1601 O O . LYS A 1 200 ? -2.966 36.482 -23.054 1.00 33.72 200 LYS A O 1
ATOM 1606 N N . LYS A 1 201 ? -4.664 36.294 -24.540 1.00 37.00 201 LYS A N 1
ATOM 1607 C CA . LYS A 1 201 ? -4.110 35.632 -25.757 1.00 37.00 201 LYS A CA 1
ATOM 1608 C C . LYS A 1 201 ? -2.689 35.021 -25.721 1.00 37.00 201 LYS A C 1
ATOM 1610 O O . LYS A 1 201 ? -1.707 35.761 -25.785 1.00 37.00 201 LYS A O 1
ATOM 1615 N N . LYS A 1 202 ? -2.600 33.701 -25.984 1.00 32.50 202 LYS A N 1
ATOM 1616 C CA . LYS A 1 202 ? -1.725 33.119 -27.037 1.00 32.50 202 LYS A CA 1
ATOM 1617 C C . LYS A 1 202 ? -2.007 31.627 -27.314 1.00 32.50 202 LYS A C 1
ATOM 16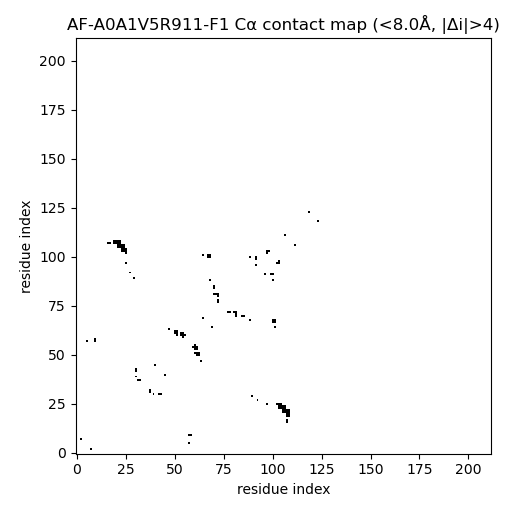19 O O . LYS A 1 202 ? -1.918 30.817 -26.403 1.00 32.50 202 LYS A O 1
ATOM 1624 N N . GLY A 1 203 ? -2.205 31.289 -28.595 1.00 38.56 203 GLY A N 1
ATOM 1625 C CA . GLY A 1 203 ? -1.924 29.964 -29.173 1.00 38.56 203 GLY A CA 1
ATOM 1626 C C . GLY A 1 203 ? -3.142 29.142 -29.602 1.00 38.56 203 GLY A C 1
ATOM 1627 O O . GLY A 1 203 ? -3.683 28.386 -28.806 1.00 38.56 203 GLY A O 1
ATOM 1628 N N . GLU A 1 204 ? -3.530 29.238 -30.875 1.00 53.38 204 GLU A N 1
ATOM 1629 C CA . GLU A 1 204 ? -4.380 28.230 -31.523 1.00 53.38 204 GLU A CA 1
ATOM 1630 C C . GLU A 1 204 ? -3.633 26.881 -31.614 1.00 53.38 204 GLU A C 1
ATOM 1632 O O . GLU A 1 204 ? -2.410 26.872 -31.802 1.00 53.38 204 GLU A O 1
ATOM 1637 N N . PRO A 1 205 ? -4.325 25.734 -31.474 1.00 58.03 205 PRO A N 1
ATOM 1638 C CA . PRO A 1 205 ? -3.702 24.421 -31.605 1.00 58.03 205 PRO A CA 1
ATOM 1639 C C . PRO A 1 205 ? -3.309 24.132 -33.070 1.00 58.03 205 PRO A C 1
ATOM 1641 O O . PRO A 1 205 ? -4.049 24.492 -33.986 1.00 58.03 205 PRO A O 1
ATOM 1644 N N . PRO A 1 206 ? -2.159 23.477 -33.321 1.00 57.75 206 PRO A N 1
ATOM 1645 C CA . PRO A 1 206 ? -1.644 23.271 -34.671 1.00 57.75 206 PRO A CA 1
ATOM 1646 C C . PRO A 1 206 ? -2.549 22.350 -35.497 1.00 57.75 206 PRO A C 1
ATOM 1648 O O . PRO A 1 206 ? -2.866 21.229 -35.096 1.00 57.75 206 PRO A O 1
ATOM 1651 N N . ALA A 1 207 ? -2.917 22.822 -36.687 1.00 58.31 207 ALA A N 1
ATOM 1652 C CA . ALA A 1 207 ? -3.654 22.068 -37.688 1.00 58.31 207 ALA A CA 1
ATOM 1653 C C . ALA A 1 207 ? -2.763 20.974 -38.294 1.00 58.31 207 ALA A C 1
ATOM 1655 O O . ALA A 1 207 ? -1.971 21.237 -39.196 1.00 58.31 207 ALA A O 1
ATOM 1656 N N . ASN A 1 208 ? -2.872 19.745 -37.789 1.00 54.22 208 ASN A N 1
ATOM 1657 C CA . ASN A 1 208 ? -2.418 18.570 -38.528 1.00 54.22 208 ASN A CA 1
ATOM 1658 C C . ASN A 1 208 ? -3.177 17.309 -38.090 1.00 54.22 208 ASN A C 1
ATOM 1660 O O . ASN A 1 208 ? -2.671 16.470 -37.345 1.00 54.22 208 ASN A O 1
ATOM 1664 N N . LEU A 1 209 ? -4.419 17.189 -38.557 1.00 58.47 209 LEU A N 1
ATOM 1665 C CA . LEU A 1 209 ? -5.113 15.910 -38.674 1.00 58.47 209 LEU A CA 1
ATOM 1666 C C . LEU A 1 209 ? -5.581 15.791 -40.131 1.00 58.47 209 LEU A C 1
ATOM 1668 O O . LEU A 1 209 ? -6.246 16.708 -40.614 1.00 58.47 209 LEU A O 1
ATOM 1672 N N . PRO A 1 210 ? -5.193 14.729 -40.858 1.00 46.91 210 PRO A N 1
ATOM 1673 C CA . PRO A 1 210 ? -5.601 14.554 -42.242 1.00 46.91 210 PRO A CA 1
ATOM 1674 C C . PRO A 1 210 ? -7.101 14.252 -42.296 1.00 46.91 210 PRO A C 1
ATOM 1676 O O . PRO A 1 210 ? -7.576 13.322 -41.647 1.00 46.91 210 PRO A O 1
ATOM 1679 N N . PHE A 1 211 ? -7.837 15.044 -43.072 1.00 50.28 211 PHE A N 1
ATOM 1680 C CA . PHE A 1 211 ? -9.184 14.693 -43.503 1.00 50.28 211 PHE A CA 1
ATOM 1681 C C . PHE A 1 211 ? -9.071 13.661 -44.627 1.00 50.28 211 PHE A C 1
ATOM 1683 O O . PHE A 1 211 ? -8.557 14.004 -45.690 1.00 50.28 211 PHE A O 1
ATOM 1690 N N . ILE A 1 212 ? -9.513 12.431 -44.358 1.00 43.47 212 ILE A N 1
ATOM 1691 C CA . ILE A 1 212 ? -10.175 11.454 -45.247 1.00 43.47 212 ILE A CA 1
ATOM 1692 C C . ILE A 1 212 ? -10.812 10.404 -44.334 1.00 43.47 212 ILE A C 1
ATOM 1694 O O . ILE A 1 212 ? -10.107 9.920 -43.419 1.00 43.47 212 ILE A O 1
#

Radius of gyration: 32.45 Å; Cα contacts (8 Å, |Δi|>4): 74; chains: 1; bounding box: 90×79×78 Å

Foldseek 3Di:
DPDDPLVVVAVVVVVVFVVFDKDFDDDADDDDDDPVPDDPCVVVVVVQVVQQVQDDPSYDGDDDDPDFLDLADDDPPGVVSSVVSSVQSVVCVVVVDQPPTDHTDMGGPVRVCVVPPDDDPVPDDDPPDDDDDDPPDDDPPPDDPPPPPPPPPPPPDDDDDDDDPPPPPDDDDDDDDDDDDDDDDDDDDDDDDDDDDDDDDDDDPDDDDDDD